Protein AF-A0A9Q0U8G0-F1 (afdb_monomer)

Solvent-accessible surface area (backbone atoms only — not comparable to full-atom values): 21311 Å² total; per-residue (Å²): 137,84,84,80,78,79,76,69,87,83,67,62,60,63,63,51,48,64,70,60,48,68,86,70,80,82,84,86,83,80,93,79,92,76,98,66,92,57,70,73,54,52,69,66,44,39,49,76,46,82,45,78,59,96,92,46,75,52,75,49,75,43,56,71,50,84,88,56,50,68,52,80,46,74,45,98,86,68,41,38,32,38,34,34,59,36,83,90,76,73,44,76,40,82,70,50,56,39,67,78,50,73,63,61,38,82,50,66,26,25,46,41,24,34,18,25,80,89,45,98,64,41,37,38,48,37,86,75,33,42,48,74,37,93,88,41,46,48,51,37,34,39,76,75,82,84,70,69,72,66,73,74,61,56,45,49,70,47,80,42,68,22,19,47,67,48,60,55,92,46,45,47,80,38,71,86,33,35,49,69,53,42,52,56,58,38,47,74,36,79,52,38,39,31,38,30,63,64,38,89,86,50,87,50,58,5,20,33,41,30,53,49,87,43,36,46,26,31,50,48,95,85,49,58,40,60,35,32,38,51,35,46,41,71,52,52,52,54,58,60,66,68,45,64,63,65,57,58,53,51,53,53,50,52,56,52,53,53,53,52,52,53,52,52,51,53,50,52,52,52,52,52,53,53,50,55,56,60,63,63,72,72,76,81,83,86,83,83,89,88,82,88,80,85,78,84,82,86,87,81,89,85,90,82,89,78,80,85,86,73,86,84,75,57,68,69,57,54,28,60,35,26,58,68,70,35,72,91,31,49,76,49,72,56,101,91,50,74,43,66,55,62,63,84,80,78,87,126

Nearest PDB structures (foldseek):
  6kyw-assembly1_A  TM=9.136E-01  e=3.209E-20  Brassica rapa
  6kyw-assembly1_B  TM=9.263E-01  e=1.026E-19  Brassica rapa
  5gyy-assembly1_A  TM=9.180E-01  e=3.666E-19  Brassica rapa
  5tcq-assembly1_A  TM=1.351E-01  e=4.659E-01  Salmonella enterica subsp. enterica serovar Typhimurium
  5tcr-assembly1_A  TM=1.351E-01  e=4.659E-01  Salmonella enterica subsp. enterica serovar Typhimurium

Sequence (348 aa):
MDTRRFLSANAIVPFMASILSLSGTPDISTRVNNNLADFSNEAGLFNYSFVSDKQGTYITFHPRNTSVFSTLVVEPTGIVKRVIWREDSQDWALFWLEPDDSCDVYANCGSYSICNFNNAIKCSCLPGFEPLSPHDWHTRCVERRKFQCGKGEGEGFLKMANVKIPDASRARAYASLSLKDCEMECLRSCNCSGYASLDINNEGQGCLAWYGMLNDMQQYTEEGQDFYLRVEAGELAKYRKSRPLAKAGIQAALIVSVGVALFLIVFLVCCFIRKKKKASDRNRSFLSSPKYLGKSPINEFDEGRTSSDLPLFDLSAIAAATDNFSDANKLGEGGFGSVYKVACLEVS

Foldseek 3Di:
DDDDDPPDPPPPVLLCVLVVLPPQDDDDDDDDDDDDLDCVVVVVFWDKDWDDDPVHTDIDIDGPDPPKDWDWDQDPVRKIWIWIQDPVVRDTDTNDIPPPDCLSPWQSAAWQWAAERPDPQGIAHHQQWAAPDPVRGRHHTDHPDDDDAQPPPFKFWDKDAQKSFFGCPQKDKDQAFFPVVVRVVLSNDPQWFWKFAPDPPPHTGIIIIGGHIGGSMYHDDPGGGIIIGMHTPVSVVVVVVPPPPVVVVVVVVVVVVVVVVVVVVVVVVVVVVVVVVVVVVPPPPDDDDDDDDDDDDDDDDDDDDDDDDDDDDDVVVVCVQQVNVDPVQWPDADPVGTDGHGDPDDDD

Radius of gyration: 40.14 Å; Cα contacts (8 Å, |Δi|>4): 458; chains: 1; bounding box: 85×130×55 Å

Mean predicted aligned error: 19.14 Å

Secondary structure (DSSP, 8-state):
--------TTSSHHHHHHHT-----PPP-------S--GGGHHHHEEEEEEESSS-EEEEEEESSTT--EEEEE-TTS-EEEEEEETTTTEEEEEEEES-STTTSTTSS-TTEEE-TTSSS-EEEPTTEEESSSSSTTT-EEE---SPPSSSSSEEEEEEEEEE---GGGEEEETTS-HHHHHHHHHT-TTEEEEEES-SSSTTS-EEEEES---SEEE-SS-SEEEEEEEEHHHHHHHHHHS-HHHHHHHHHHHHHHHHHHHHHHHHHHHHHHHHHHHHTTS---S----------------------PPPPPHHHHHHHTTTT-GGGEEEEETTEEEE--------

Structure (mmCIF, N/CA/C/O backbone):
data_AF-A0A9Q0U8G0-F1
#
_entry.id   AF-A0A9Q0U8G0-F1
#
loop_
_atom_site.group_PDB
_atom_site.id
_atom_site.type_symbol
_atom_site.label_atom_id
_atom_site.label_alt_id
_atom_site.label_comp_id
_atom_site.label_asym_id
_atom_site.label_entity_id
_atom_site.label_seq_id
_atom_site.pdbx_PDB_ins_code
_atom_site.Cartn_x
_atom_site.Cartn_y
_atom_site.Cartn_z
_atom_site.occupancy
_atom_site.B_iso_or_equiv
_atom_site.auth_seq_id
_atom_site.auth_comp_id
_atom_site.auth_asym_id
_atom_site.auth_atom_id
_atom_site.pdbx_PDB_model_num
ATOM 1 N N . MET A 1 1 ? -18.809 -36.688 19.798 1.00 29.16 1 MET A N 1
ATOM 2 C CA . MET A 1 1 ? -17.757 -36.633 18.763 1.00 29.16 1 MET A CA 1
ATOM 3 C C . MET A 1 1 ? -17.790 -35.228 18.203 1.00 29.16 1 MET A C 1
ATOM 5 O O . MET A 1 1 ? -18.676 -34.902 17.430 1.00 29.16 1 MET A O 1
ATOM 9 N N . ASP A 1 2 ? -16.937 -34.378 18.764 1.00 23.72 2 ASP A N 1
ATOM 10 C CA . ASP A 1 2 ? -16.936 -32.924 18.609 1.00 23.72 2 ASP A CA 1
ATOM 11 C C . ASP A 1 2 ? -15.890 -32.560 17.543 1.00 23.72 2 ASP A C 1
ATOM 13 O O . ASP A 1 2 ? -14.694 -32.768 17.744 1.00 23.72 2 ASP A O 1
ATOM 17 N N . THR A 1 3 ? -16.333 -32.115 16.367 1.00 22.33 3 THR A N 1
ATOM 18 C CA . THR A 1 3 ? -15.461 -31.709 15.255 1.00 22.33 3 THR A CA 1
ATOM 19 C C . THR A 1 3 ? -15.377 -30.190 15.191 1.00 22.33 3 THR A C 1
ATOM 21 O O . THR A 1 3 ? -16.006 -29.558 14.343 1.00 22.33 3 THR A O 1
ATOM 24 N N . ARG A 1 4 ? -14.561 -29.590 16.063 1.00 24.44 4 ARG A N 1
ATOM 25 C CA . ARG A 1 4 ? -14.068 -28.222 15.858 1.00 24.44 4 ARG A CA 1
ATOM 26 C C . ARG A 1 4 ? -12.956 -28.262 14.815 1.00 24.44 4 ARG A C 1
ATOM 28 O O . ARG A 1 4 ? -11.830 -28.664 15.099 1.00 24.44 4 ARG A O 1
ATOM 35 N N . ARG A 1 5 ? -13.283 -27.873 13.581 1.00 23.92 5 ARG A N 1
ATOM 36 C CA . ARG A 1 5 ? -12.283 -27.567 12.553 1.00 23.92 5 ARG A CA 1
ATOM 37 C C . ARG A 1 5 ? -11.561 -26.290 12.971 1.00 23.92 5 ARG A C 1
ATOM 39 O O . ARG A 1 5 ? -12.131 -25.206 12.928 1.00 23.92 5 ARG A O 1
ATOM 46 N N . PHE A 1 6 ? -10.314 -26.456 13.394 1.00 21.77 6 PHE A N 1
ATOM 47 C CA . PHE A 1 6 ? -9.338 -25.388 13.543 1.00 21.77 6 PHE A CA 1
ATOM 48 C C . PHE A 1 6 ? -9.207 -24.651 12.204 1.00 21.77 6 PHE A C 1
ATOM 50 O O . PHE A 1 6 ? -8.666 -25.194 11.241 1.00 21.77 6 PHE A O 1
ATOM 57 N N . LEU A 1 7 ? -9.732 -23.428 12.131 1.00 23.12 7 LEU A N 1
ATOM 58 C CA . LEU A 1 7 ? -9.361 -22.488 11.081 1.00 23.12 7 LEU A CA 1
ATOM 59 C C . LEU A 1 7 ? -7.909 -22.085 11.348 1.00 23.12 7 LEU A C 1
ATOM 61 O O . LEU A 1 7 ? -7.578 -21.556 12.407 1.00 23.12 7 LEU A O 1
ATOM 65 N N . SER A 1 8 ? -7.031 -22.443 10.415 1.00 21.73 8 SER A N 1
ATOM 66 C CA . SER A 1 8 ? -5.594 -22.214 10.498 1.00 21.73 8 SER A CA 1
ATOM 67 C C . SER A 1 8 ? -5.280 -20.731 10.694 1.00 21.73 8 SER A C 1
ATOM 69 O O . SER A 1 8 ? -5.732 -19.893 9.913 1.00 21.73 8 SER A O 1
ATOM 71 N N . ALA A 1 9 ? -4.431 -20.439 11.675 1.00 23.98 9 ALA A N 1
ATOM 72 C CA . ALA A 1 9 ? -3.948 -19.122 12.093 1.00 23.98 9 ALA A CA 1
ATOM 73 C C . ALA A 1 9 ? -3.133 -18.325 11.038 1.00 23.98 9 ALA A C 1
ATOM 75 O O . ALA A 1 9 ? -2.462 -17.361 11.383 1.00 23.98 9 ALA A O 1
ATOM 76 N N . ASN A 1 10 ? -3.208 -18.679 9.751 1.00 25.38 10 ASN A N 1
ATOM 77 C CA . ASN A 1 10 ? -2.410 -18.085 8.669 1.00 25.38 10 ASN A CA 1
ATOM 78 C C . ASN A 1 10 ? -3.184 -17.112 7.759 1.00 25.38 10 ASN A C 1
ATOM 80 O O . ASN A 1 10 ? -2.628 -16.647 6.771 1.00 25.38 10 ASN A O 1
ATOM 84 N N . ALA A 1 11 ? -4.440 -16.783 8.080 1.00 24.73 11 ALA A N 1
ATOM 85 C CA . ALA A 1 11 ? -5.257 -15.847 7.292 1.00 24.73 11 ALA A CA 1
ATOM 86 C C . ALA A 1 11 ? -5.629 -14.548 8.037 1.00 24.73 11 ALA A C 1
ATOM 88 O O . ALA A 1 11 ? -6.166 -13.631 7.428 1.00 24.73 11 ALA A O 1
ATOM 89 N N . ILE A 1 12 ? -5.333 -14.446 9.339 1.00 27.55 12 ILE A N 1
ATOM 90 C CA . ILE A 1 12 ? -5.721 -13.292 10.179 1.00 27.55 12 ILE A CA 1
ATOM 91 C C . ILE A 1 12 ? -4.633 -12.199 10.182 1.00 27.55 12 ILE A C 1
ATOM 93 O O . ILE A 1 12 ? -4.913 -11.025 10.409 1.00 27.55 12 ILE A O 1
ATOM 97 N N . VAL A 1 13 ? -3.389 -12.563 9.863 1.00 30.70 13 VAL A N 1
ATOM 98 C CA . VAL A 1 13 ? -2.230 -11.659 9.918 1.00 30.70 13 VAL A CA 1
ATOM 99 C C . VAL A 1 13 ? -2.187 -10.627 8.770 1.00 30.70 13 VAL A C 1
ATOM 101 O O . VAL A 1 13 ? -1.903 -9.470 9.067 1.00 30.70 13 VAL A O 1
ATOM 104 N N . PRO A 1 14 ? -2.520 -10.942 7.497 1.00 28.19 14 PRO A N 1
ATOM 105 C CA . PRO A 1 14 ? -2.505 -9.931 6.431 1.00 28.19 14 PRO A CA 1
ATOM 106 C C . PRO A 1 14 ? -3.708 -8.972 6.483 1.00 28.19 14 PRO A C 1
ATOM 108 O O . PRO A 1 14 ? -3.584 -7.810 6.098 1.00 28.19 14 PRO A O 1
ATOM 111 N N . PHE A 1 15 ? -4.853 -9.432 7.004 1.00 31.88 15 PHE A N 1
ATOM 112 C CA . PHE A 1 15 ? -6.080 -8.631 7.088 1.00 31.88 15 PHE A CA 1
ATOM 113 C C . PHE A 1 15 ? -5.952 -7.512 8.134 1.00 31.88 15 PHE A C 1
ATOM 115 O O . PHE A 1 15 ? -6.328 -6.375 7.881 1.00 31.88 15 PHE A O 1
ATOM 122 N N . MET A 1 16 ? -5.310 -7.793 9.275 1.00 32.81 16 MET A N 1
ATOM 123 C CA . MET A 1 16 ? -5.118 -6.801 10.342 1.00 32.81 16 MET A CA 1
ATOM 124 C C . MET A 1 16 ? -3.806 -6.006 10.223 1.00 32.81 16 MET A C 1
ATOM 126 O O . MET A 1 16 ? -3.704 -4.927 10.797 1.00 32.81 16 MET A O 1
ATOM 130 N N . ALA A 1 17 ? -2.807 -6.490 9.472 1.00 30.47 17 ALA A N 1
ATOM 131 C CA . ALA A 1 17 ? -1.625 -5.689 9.122 1.00 30.47 17 ALA A CA 1
ATOM 132 C C . ALA A 1 17 ? -1.964 -4.552 8.139 1.00 30.47 17 ALA A C 1
ATOM 134 O O . ALA A 1 17 ? -1.285 -3.528 8.137 1.00 30.47 17 ALA A O 1
ATOM 135 N N . SER A 1 18 ? -3.047 -4.699 7.366 1.00 33.31 18 SER A N 1
ATOM 136 C CA . SER A 1 18 ? -3.626 -3.605 6.572 1.00 33.31 18 SER A CA 1
ATOM 137 C C . SER A 1 18 ? -4.316 -2.560 7.463 1.00 33.31 18 SER A C 1
ATOM 139 O O . SER A 1 18 ? -4.183 -1.370 7.214 1.00 33.31 18 SER A O 1
ATOM 141 N N . ILE A 1 19 ? -4.938 -2.983 8.573 1.00 34.62 19 ILE A N 1
ATOM 142 C CA . ILE A 1 19 ? -5.481 -2.072 9.604 1.00 34.62 19 ILE A CA 1
ATOM 143 C C . ILE A 1 19 ? -4.353 -1.397 10.413 1.00 34.62 19 ILE A C 1
ATOM 145 O O . ILE A 1 19 ? -4.502 -0.283 10.898 1.00 34.62 19 ILE A O 1
ATOM 149 N N . LEU A 1 20 ? -3.190 -2.044 10.548 1.00 33.75 20 LEU A N 1
ATOM 150 C CA . LEU A 1 20 ? -2.038 -1.533 11.305 1.00 33.75 20 LEU A CA 1
ATOM 151 C C . LEU A 1 20 ? -0.909 -0.945 10.441 1.00 33.75 20 LEU A C 1
ATOM 153 O O . LEU A 1 20 ? 0.143 -0.610 10.982 1.00 33.75 20 LEU A O 1
ATOM 157 N N . SER A 1 21 ? -1.123 -0.735 9.136 1.00 30.83 21 SER A N 1
ATOM 158 C CA . SER A 1 21 ? -0.240 0.133 8.329 1.00 30.83 21 SER A CA 1
ATOM 159 C C . SER A 1 21 ? -0.476 1.627 8.603 1.00 30.83 21 SER A C 1
ATOM 161 O O . SER A 1 21 ? 0.154 2.478 7.979 1.00 30.83 21 SER A O 1
ATOM 163 N N . LEU A 1 22 ? -1.328 1.953 9.582 1.00 34.19 22 LEU A N 1
ATOM 164 C CA . LEU A 1 22 ? -1.493 3.277 10.176 1.00 34.19 22 LEU A CA 1
ATOM 165 C C . LEU A 1 22 ? -0.256 3.661 11.009 1.00 34.19 22 LEU A C 1
ATOM 167 O O . LEU A 1 22 ? -0.306 3.784 12.234 1.00 34.19 22 LEU A O 1
ATOM 171 N N . SER A 1 23 ? 0.881 3.892 10.352 1.00 29.52 23 SER A N 1
ATOM 172 C CA . SER A 1 23 ? 1.927 4.752 10.909 1.00 29.52 23 SER A CA 1
ATOM 173 C C . SER A 1 23 ? 1.481 6.209 10.764 1.00 29.52 23 SER A C 1
ATOM 175 O O . SER A 1 23 ? 1.949 6.947 9.902 1.00 29.52 23 SER A O 1
ATOM 177 N N . GLY A 1 24 ? 0.531 6.598 11.606 1.00 28.28 24 GLY A N 1
ATOM 178 C CA . GLY A 1 24 ? 0.151 7.978 11.858 1.00 28.28 24 GLY A CA 1
ATOM 179 C C . GLY A 1 24 ? 0.231 8.218 13.359 1.00 28.28 24 GLY A C 1
ATOM 180 O O . GLY A 1 24 ? -0.718 7.962 14.092 1.00 28.28 24 GLY A O 1
ATOM 181 N N . THR A 1 25 ? 1.382 8.674 13.843 1.00 26.50 25 THR A N 1
ATOM 182 C CA . THR A 1 25 ? 1.491 9.311 15.163 1.00 26.50 25 THR A CA 1
ATOM 183 C C . THR A 1 25 ? 2.234 10.634 14.976 1.00 26.50 25 THR A C 1
ATOM 185 O O . THR A 1 25 ? 3.017 10.770 14.039 1.00 26.50 25 THR A O 1
ATOM 188 N N . PRO A 1 26 ? 1.930 11.643 15.795 1.00 27.59 26 PRO A N 1
ATOM 189 C CA . PRO A 1 26 ? 1.036 12.745 15.473 1.00 27.59 26 PRO A CA 1
ATOM 190 C C . PRO A 1 26 ? 1.822 14.009 15.103 1.00 27.59 26 PRO A C 1
ATOM 192 O O . PRO A 1 26 ? 2.809 14.321 15.770 1.00 27.59 26 PRO A O 1
ATOM 195 N N . ASP A 1 27 ? 1.339 14.792 14.135 1.00 21.72 27 ASP A N 1
ATOM 196 C CA . ASP A 1 27 ? 1.707 16.208 14.094 1.00 21.72 27 ASP A CA 1
ATOM 197 C C . ASP A 1 27 ? 0.679 17.032 14.875 1.00 21.72 27 ASP A C 1
ATOM 199 O O . ASP A 1 27 ? -0.539 16.857 14.779 1.00 21.72 27 ASP A O 1
ATOM 203 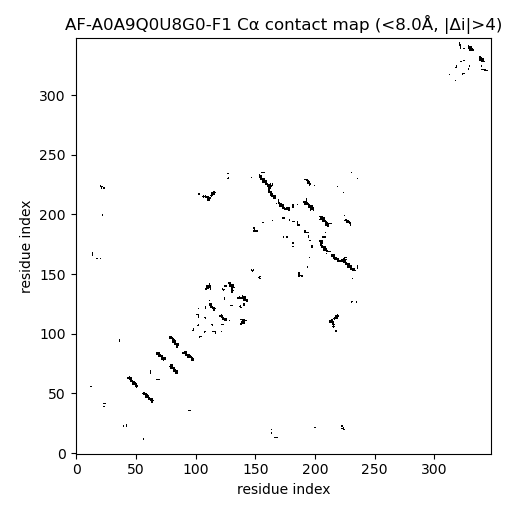N N . ILE A 1 28 ? 1.213 17.892 15.730 1.00 29.73 28 ILE A N 1
ATOM 204 C CA . ILE A 1 28 ? 0.473 18.753 16.634 1.00 29.73 28 ILE A CA 1
ATOM 205 C C . ILE A 1 28 ? 0.006 19.965 15.833 1.00 29.73 28 ILE A C 1
ATOM 207 O O . ILE A 1 28 ? 0.789 20.674 15.210 1.00 29.73 28 ILE A O 1
ATOM 211 N N . SER A 1 29 ? -1.280 20.269 15.990 1.00 24.09 29 SER A N 1
ATOM 212 C CA . SER A 1 29 ? -1.988 21.452 15.496 1.00 24.09 29 SER A CA 1
ATOM 213 C C . SER A 1 29 ? -2.590 21.318 14.096 1.00 24.09 29 SER A C 1
ATOM 215 O O . SER A 1 29 ? -1.937 21.432 13.070 1.00 24.09 29 SER A O 1
ATOM 217 N N . THR A 1 30 ? -3.915 21.213 14.054 1.00 23.52 30 THR A N 1
ATOM 218 C CA . THR A 1 30 ? -4.765 22.292 13.534 1.00 23.52 30 THR A CA 1
ATOM 219 C C . THR A 1 30 ? -6.231 21.986 13.854 1.00 23.52 30 THR A C 1
ATOM 221 O O . THR A 1 30 ? -6.722 20.880 13.675 1.00 23.52 30 THR A O 1
ATOM 224 N N . ARG A 1 31 ? -6.938 22.982 14.405 1.00 26.84 31 ARG A N 1
ATOM 225 C CA . ARG A 1 31 ? -8.405 22.985 14.508 1.00 26.84 31 ARG A CA 1
ATOM 226 C C . ARG A 1 31 ? -8.978 23.073 13.100 1.00 26.84 31 ARG A C 1
ATOM 228 O O . ARG A 1 31 ? -8.680 24.084 12.479 1.00 26.84 31 ARG A O 1
ATOM 235 N N . VAL A 1 32 ? -9.895 22.189 12.705 1.00 25.50 32 VAL A N 1
ATOM 236 C CA . VAL A 1 32 ? -11.108 22.544 11.938 1.00 25.50 32 VAL A CA 1
ATOM 237 C C . VAL A 1 32 ? -12.193 21.480 12.174 1.00 25.50 32 VAL A C 1
ATOM 239 O O . VAL A 1 32 ? -11.943 20.286 12.083 1.00 25.50 32 VAL A O 1
ATOM 242 N N . ASN A 1 33 ? -13.408 21.947 12.477 1.00 26.31 33 ASN A N 1
ATOM 243 C CA . ASN A 1 33 ? -14.648 21.171 12.532 1.00 26.31 33 ASN A CA 1
ATOM 244 C C . ASN A 1 33 ? -15.110 20.748 11.127 1.00 26.31 33 ASN A C 1
ATOM 246 O O . ASN A 1 33 ? -15.178 21.607 10.249 1.00 26.31 33 ASN A O 1
ATOM 250 N N . ASN A 1 34 ? -15.549 19.495 10.959 1.00 25.00 34 ASN A N 1
ATOM 251 C CA . ASN A 1 34 ? -16.893 19.102 10.488 1.00 25.00 34 ASN A CA 1
ATOM 252 C C . ASN A 1 34 ? -16.896 17.646 9.983 1.00 25.00 34 ASN A C 1
ATOM 254 O O . ASN A 1 34 ? -16.248 17.336 8.993 1.00 25.00 34 ASN A O 1
ATOM 258 N N . ASN A 1 35 ? -17.692 16.804 10.651 1.00 28.52 35 ASN A N 1
ATOM 259 C CA . ASN A 1 35 ? -18.357 15.582 10.177 1.00 28.52 35 ASN A CA 1
ATOM 260 C C . ASN A 1 35 ? -17.801 14.899 8.914 1.00 28.52 35 ASN A C 1
ATOM 262 O O . ASN A 1 35 ? -18.434 14.944 7.865 1.00 28.52 35 ASN A O 1
ATOM 266 N N . LEU A 1 36 ? -16.692 14.187 9.081 1.00 26.77 36 LEU A N 1
ATOM 267 C CA . LEU A 1 36 ? -16.310 12.948 8.400 1.00 26.77 36 LEU A CA 1
ATOM 268 C C . LEU A 1 36 ? -15.530 12.159 9.465 1.00 26.77 36 LEU A C 1
ATOM 270 O O . LEU A 1 36 ? -14.808 12.773 10.252 1.00 26.77 36 LEU A O 1
ATOM 274 N N . ALA A 1 37 ? -15.760 10.852 9.592 1.00 27.66 37 ALA A N 1
ATOM 275 C CA . ALA A 1 37 ? -15.070 10.023 10.578 1.00 27.66 37 ALA A CA 1
ATOM 276 C C . ALA A 1 37 ? -13.577 9.990 10.227 1.00 27.66 37 ALA A C 1
ATOM 278 O O . ALA A 1 37 ? -13.139 9.262 9.348 1.00 27.66 37 ALA A O 1
ATOM 279 N N . ASP A 1 38 ? -12.831 10.881 10.866 1.00 27.69 38 ASP A N 1
ATOM 280 C CA . ASP A 1 38 ? -11.396 11.030 10.715 1.00 27.69 38 ASP A CA 1
ATOM 281 C C . ASP A 1 38 ? -10.716 9.984 11.613 1.00 27.69 38 ASP A C 1
ATOM 283 O O . ASP A 1 38 ? -10.883 10.007 12.844 1.00 27.69 38 ASP A O 1
ATOM 287 N N . PHE A 1 39 ? -9.987 9.044 10.999 1.00 36.94 39 PHE A N 1
ATOM 288 C CA . PHE A 1 39 ? -9.192 8.010 11.676 1.00 36.94 39 PHE A CA 1
ATOM 289 C C . PHE A 1 39 ? -8.121 8.612 12.610 1.00 36.94 39 PHE A C 1
ATOM 291 O O . PHE A 1 39 ? -7.615 7.923 13.502 1.00 36.94 39 PHE A O 1
ATOM 298 N N . SER A 1 40 ? -7.867 9.926 12.528 1.00 39.09 40 SER A N 1
ATOM 299 C CA . SER A 1 40 ? -7.115 10.697 13.527 1.00 39.09 40 SER A CA 1
ATOM 300 C C . SER A 1 40 ? -7.655 10.552 14.965 1.00 39.09 40 SER A C 1
ATOM 302 O O . SER A 1 40 ? -6.897 10.659 15.934 1.00 39.09 40 SER A O 1
ATOM 304 N N . ASN A 1 41 ? -8.942 10.225 15.139 1.00 47.44 41 ASN A N 1
ATOM 305 C CA . ASN A 1 41 ? -9.557 10.028 16.457 1.00 47.44 41 ASN A CA 1
ATOM 306 C C . ASN A 1 41 ? -9.286 8.642 17.063 1.00 47.44 41 ASN A C 1
ATOM 308 O O . ASN A 1 41 ? -9.355 8.474 18.284 1.00 47.44 41 ASN A O 1
ATOM 312 N N . GLU A 1 42 ? -8.944 7.644 16.247 1.00 52.78 42 GLU A N 1
ATOM 313 C CA . GLU A 1 42 ? -8.697 6.275 16.704 1.00 52.78 42 GLU A CA 1
ATOM 314 C C . GLU A 1 42 ? -7.395 6.151 17.474 1.00 52.78 42 GLU A C 1
ATOM 316 O O . GLU A 1 42 ? -7.360 5.718 18.633 1.00 52.78 42 GLU A O 1
ATOM 321 N N . ALA A 1 43 ? -6.340 6.647 16.832 1.00 52.47 43 ALA A N 1
ATOM 322 C CA . ALA A 1 43 ? -5.038 6.824 17.433 1.00 52.47 43 ALA A CA 1
ATOM 323 C C . ALA A 1 43 ? -5.073 7.856 18.562 1.00 52.47 43 ALA A C 1
ATOM 325 O O . ALA A 1 43 ? -4.091 7.949 19.284 1.00 52.47 43 ALA A O 1
ATOM 326 N N . GLY A 1 44 ? -6.157 8.624 18.731 1.00 65.56 44 GLY A N 1
ATOM 327 C CA . GLY A 1 44 ? -6.413 9.528 19.854 1.00 65.56 44 GLY A CA 1
ATOM 328 C C . GLY A 1 44 ? -6.978 8.824 21.096 1.00 65.56 44 GLY A C 1
ATOM 329 O O . GLY A 1 44 ? -6.590 9.156 22.220 1.00 65.56 44 GLY A O 1
ATOM 330 N N . LEU A 1 45 ? -7.845 7.825 20.904 1.00 73.88 45 LEU A N 1
ATOM 331 C CA . LEU A 1 45 ? -8.620 7.186 21.974 1.00 73.88 45 LEU A CA 1
ATOM 332 C C . LEU A 1 45 ? -8.020 5.879 22.497 1.00 73.88 45 LEU A C 1
ATOM 334 O O . LEU A 1 45 ? -8.231 5.556 23.669 1.00 73.88 45 LEU A O 1
ATOM 338 N N . PHE A 1 46 ? -7.264 5.142 21.680 1.00 78.94 46 PHE A N 1
ATOM 339 C CA . PHE A 1 46 ? -6.735 3.826 22.047 1.00 78.94 46 PHE A CA 1
ATOM 340 C C . PHE A 1 46 ? -5.214 3.738 21.873 1.00 78.94 46 PHE A C 1
ATOM 342 O O . PHE A 1 46 ? -4.626 4.310 20.958 1.00 78.94 46 PHE A O 1
ATOM 349 N N . ASN A 1 47 ? -4.572 2.986 22.764 1.00 79.38 47 ASN A N 1
ATOM 350 C CA . ASN A 1 47 ? -3.209 2.499 22.602 1.00 79.38 47 ASN A CA 1
ATOM 351 C C . ASN A 1 47 ? -3.259 1.102 21.997 1.00 79.38 47 ASN A C 1
ATOM 353 O O . ASN A 1 47 ? -3.828 0.193 22.604 1.00 79.38 47 ASN A O 1
ATOM 357 N N . TYR A 1 48 ? -2.638 0.936 20.836 1.00 77.56 48 TYR A N 1
ATOM 358 C CA . TYR A 1 48 ? -2.533 -0.344 20.150 1.00 77.56 48 TYR A CA 1
ATOM 359 C C . TYR A 1 48 ? -1.162 -0.976 20.371 1.00 77.56 48 TYR A C 1
ATOM 361 O O . TYR A 1 48 ? -0.149 -0.292 20.522 1.00 77.56 48 TYR A O 1
ATOM 369 N N . SER A 1 49 ? -1.124 -2.302 20.404 1.00 73.88 49 SER A N 1
ATOM 370 C CA . SER A 1 49 ? 0.123 -3.061 20.463 1.00 73.88 49 SER A CA 1
ATOM 371 C C . SER A 1 49 ? -0.010 -4.320 19.625 1.00 73.88 49 SER A C 1
ATOM 373 O O . SER A 1 49 ? -0.936 -5.108 19.825 1.00 73.88 49 SER A O 1
ATOM 375 N N . PHE A 1 50 ? 0.924 -4.507 18.699 1.00 77.12 50 PHE A N 1
ATOM 376 C CA . PHE A 1 50 ? 1.068 -5.729 17.922 1.00 77.12 50 PHE A CA 1
ATOM 377 C C . PHE A 1 50 ? 2.171 -6.584 18.541 1.00 77.12 50 PHE A C 1
ATOM 379 O O . PHE A 1 50 ? 3.295 -6.115 18.724 1.00 77.12 50 PHE A O 1
ATOM 386 N N . VAL A 1 51 ? 1.849 -7.833 18.86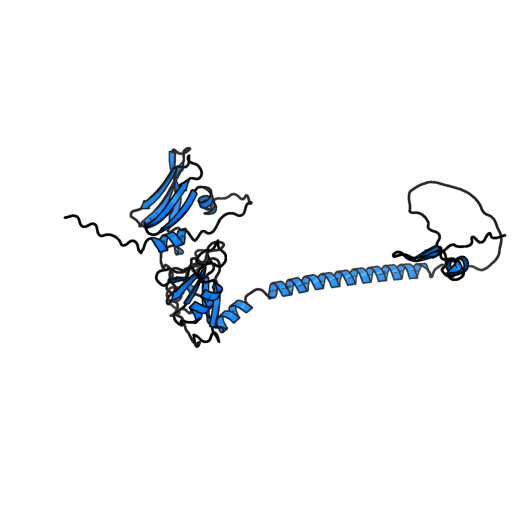5 1.00 76.75 51 VAL A N 1
ATOM 387 C CA . VAL A 1 51 ? 2.801 -8.800 19.412 1.00 76.75 51 VAL A CA 1
ATOM 388 C C . VAL A 1 51 ? 2.857 -9.988 18.472 1.00 76.75 51 VAL A C 1
ATOM 390 O O . VAL A 1 51 ? 1.828 -10.561 18.122 1.00 76.75 51 VAL A O 1
ATOM 393 N N . SER A 1 52 ? 4.067 -10.361 18.063 1.00 76.00 52 SER A N 1
ATOM 394 C CA . SER A 1 52 ? 4.310 -11.559 17.269 1.00 76.00 52 SER A CA 1
ATOM 395 C C . SER A 1 52 ? 5.559 -12.256 17.784 1.00 76.00 52 SER A C 1
ATOM 397 O O . SER A 1 52 ? 6.681 -11.849 17.484 1.00 76.00 52 SER A O 1
ATOM 399 N N . ASP A 1 53 ? 5.360 -13.301 18.578 1.00 82.25 53 ASP A N 1
ATOM 400 C CA . ASP A 1 53 ? 6.429 -14.071 19.204 1.00 82.25 53 ASP A CA 1
ATOM 401 C C . ASP A 1 53 ? 6.140 -15.584 19.159 1.00 82.25 53 ASP A C 1
ATOM 403 O O . ASP A 1 53 ? 5.305 -16.066 18.394 1.00 82.25 53 ASP A O 1
ATOM 407 N N . LYS A 1 54 ? 6.871 -16.368 19.961 1.00 88.62 54 LYS A N 1
ATOM 408 C CA . LYS A 1 54 ? 6.694 -17.828 20.031 1.00 88.62 54 LYS A CA 1
ATOM 409 C C . LYS A 1 54 ? 5.364 -18.259 20.664 1.00 88.62 54 LYS A C 1
ATOM 411 O O . LYS A 1 54 ? 4.989 -19.416 20.503 1.00 88.62 54 LYS A O 1
ATOM 416 N N . GLN A 1 55 ? 4.700 -17.386 21.419 1.00 88.06 55 GLN A N 1
ATOM 417 C CA . GLN A 1 55 ? 3.421 -17.654 22.084 1.00 88.06 55 GLN A CA 1
ATOM 418 C C . GLN A 1 55 ? 2.247 -17.394 21.138 1.00 88.06 55 GLN A C 1
ATOM 420 O O . GLN A 1 55 ? 1.221 -18.066 21.231 1.00 88.06 55 GLN A O 1
ATOM 425 N N . GLY A 1 56 ? 2.413 -16.464 20.198 1.00 81.19 56 GLY A N 1
ATOM 426 C CA . GLY A 1 56 ? 1.476 -16.252 19.107 1.00 81.19 56 GLY A CA 1
ATOM 427 C C . GLY A 1 56 ? 1.599 -14.873 18.476 1.00 81.19 56 GLY A C 1
ATOM 428 O O . GLY A 1 56 ? 2.457 -14.066 18.834 1.00 81.19 56 GLY A O 1
ATOM 429 N N . THR A 1 57 ? 0.689 -14.611 17.541 1.00 77.75 57 THR A N 1
ATOM 430 C CA . THR A 1 57 ? 0.537 -13.313 16.884 1.00 77.75 57 THR A CA 1
ATOM 431 C C . THR A 1 57 ? -0.832 -12.749 17.226 1.00 77.75 57 THR A C 1
ATOM 433 O O . THR A 1 57 ? -1.851 -13.364 16.910 1.00 77.75 57 THR A O 1
ATOM 436 N N . TYR A 1 58 ? -0.866 -11.604 17.899 1.00 78.19 58 TYR A N 1
ATOM 437 C CA . TYR A 1 58 ? -2.101 -10.976 18.352 1.00 78.19 58 TYR A CA 1
ATOM 438 C C . TYR A 1 58 ? -1.958 -9.458 18.458 1.00 78.19 58 TYR A C 1
ATOM 440 O O . TYR A 1 58 ? -0.862 -8.903 18.544 1.00 78.19 58 TYR A O 1
ATOM 448 N N . ILE A 1 59 ? -3.106 -8.786 18.449 1.00 75.88 59 ILE A N 1
ATOM 449 C CA . ILE A 1 59 ? -3.220 -7.340 18.619 1.00 75.88 59 ILE A CA 1
ATOM 450 C C . ILE A 1 59 ? -3.971 -7.095 19.915 1.00 75.88 59 ILE A C 1
ATOM 452 O O . ILE A 1 59 ? -4.996 -7.725 20.176 1.00 75.88 59 ILE A O 1
ATOM 456 N N . THR A 1 60 ? -3.471 -6.165 20.716 1.00 78.88 60 THR A N 1
ATOM 457 C CA . THR A 1 60 ? -4.186 -5.657 21.885 1.00 78.88 60 THR A CA 1
ATOM 458 C C . THR A 1 60 ? -4.471 -4.177 21.707 1.00 78.88 60 THR A C 1
ATOM 460 O O . THR A 1 60 ? -3.729 -3.463 21.028 1.00 78.88 60 THR A O 1
ATOM 463 N N . PHE A 1 61 ? -5.566 -3.721 22.305 1.00 80.19 61 PHE A N 1
ATOM 464 C CA . PHE A 1 61 ? -5.926 -2.314 22.340 1.00 80.19 61 PHE A CA 1
ATOM 465 C C . PHE A 1 61 ? -6.415 -1.952 23.736 1.00 80.19 61 PHE A C 1
ATOM 467 O O . PHE A 1 61 ? -7.151 -2.713 24.361 1.00 80.19 61 PHE A O 1
ATOM 474 N N . HIS A 1 62 ? -6.001 -0.786 24.216 1.00 81.19 62 HIS A N 1
ATOM 475 C CA . HIS A 1 62 ? -6.365 -0.282 25.534 1.00 81.19 62 HIS A CA 1
ATOM 476 C C . HIS A 1 62 ? -6.870 1.155 25.400 1.00 81.19 62 HIS A C 1
ATOM 478 O O . HIS A 1 62 ? -6.167 1.974 24.805 1.00 81.19 62 HIS A O 1
ATOM 484 N N . PRO A 1 63 ? -8.057 1.496 25.931 1.00 83.75 63 PRO A N 1
ATOM 485 C CA . PRO A 1 63 ? -8.511 2.881 25.965 1.00 83.75 63 PRO A CA 1
ATOM 486 C C . PRO A 1 63 ? -7.502 3.750 26.723 1.00 83.75 63 PRO A C 1
ATOM 488 O O . PRO A 1 63 ? -7.044 3.375 27.801 1.00 83.75 63 PRO A O 1
ATOM 491 N N . ARG A 1 64 ? -7.158 4.925 26.189 1.00 83.94 64 ARG A N 1
ATOM 492 C CA . ARG A 1 64 ? -6.308 5.897 26.899 1.00 83.94 64 ARG A CA 1
ATOM 493 C C . ARG A 1 64 ? -7.013 6.512 28.096 1.00 83.94 64 ARG A C 1
ATOM 495 O O . ARG A 1 64 ? -6.377 6.833 29.094 1.00 83.94 64 ARG A O 1
ATOM 502 N N . ASN A 1 65 ? -8.324 6.678 27.977 1.00 84.00 65 ASN A N 1
ATOM 503 C CA . ASN A 1 65 ? -9.192 7.088 29.063 1.00 84.00 65 ASN A CA 1
ATOM 504 C C . ASN A 1 65 ? -9.980 5.864 29.536 1.00 84.00 65 ASN A C 1
ATOM 506 O O . ASN A 1 65 ? -10.763 5.302 28.774 1.00 84.00 65 ASN A O 1
ATOM 510 N N . THR A 1 66 ? -9.787 5.466 30.792 1.00 81.44 66 THR A N 1
ATOM 511 C CA . THR A 1 66 ? -10.419 4.272 31.374 1.00 81.44 66 THR A CA 1
ATOM 512 C C . THR A 1 66 ? -11.938 4.377 31.486 1.00 81.44 66 THR A C 1
ATOM 514 O O . THR A 1 66 ? -12.592 3.356 31.662 1.00 81.44 66 THR A O 1
ATOM 517 N N . SER A 1 67 ? -12.506 5.581 31.371 1.00 83.00 67 SER A N 1
ATOM 518 C CA . SER A 1 67 ? -13.957 5.788 31.318 1.00 83.00 67 SER A CA 1
ATOM 519 C C . SER A 1 67 ? -14.567 5.462 29.950 1.00 83.00 67 SER A C 1
ATOM 521 O O . SER A 1 67 ? -15.786 5.438 29.819 1.00 83.00 67 SER A O 1
ATOM 523 N N . VAL A 1 68 ? -13.750 5.241 28.914 1.00 83.75 68 VAL A N 1
ATOM 524 C CA . VAL A 1 68 ? -14.231 4.895 27.571 1.00 83.75 68 VAL A CA 1
ATOM 525 C C . VAL A 1 68 ? -14.405 3.384 27.472 1.00 83.75 68 VAL A C 1
ATOM 527 O O . VAL A 1 68 ? -13.428 2.635 27.437 1.00 83.75 68 VAL A O 1
ATOM 530 N N . PHE A 1 69 ? -15.654 2.935 27.360 1.00 89.62 69 PHE A N 1
ATOM 531 C CA . PHE A 1 69 ? -15.961 1.545 27.034 1.00 89.62 69 PHE A CA 1
ATOM 532 C C . PHE A 1 69 ? -16.043 1.369 25.519 1.00 89.62 69 PHE A C 1
ATOM 534 O O . PHE A 1 69 ? -16.762 2.093 24.832 1.00 89.62 69 PHE A O 1
ATOM 541 N N . SER A 1 70 ? -15.317 0.389 24.989 1.00 88.44 70 SER A N 1
ATOM 542 C CA . SER A 1 70 ? -15.329 0.054 23.566 1.00 88.44 70 SER A CA 1
ATOM 543 C C . SER A 1 70 ? -15.165 -1.440 23.361 1.00 88.44 70 SER A C 1
ATOM 545 O O . SER A 1 70 ? -14.495 -2.112 24.145 1.00 88.44 70 SER A O 1
ATOM 547 N N . THR A 1 71 ? -15.754 -1.954 22.287 1.00 88.88 71 THR A N 1
ATOM 548 C CA . THR A 1 71 ? -15.576 -3.341 21.870 1.00 88.88 71 THR A CA 1
ATOM 549 C C . THR A 1 71 ? -15.516 -3.456 20.349 1.00 88.88 71 THR A C 1
ATOM 551 O O . THR A 1 71 ? -16.028 -2.594 19.629 1.00 88.88 71 THR A O 1
ATOM 554 N N . LEU A 1 72 ? -14.875 -4.527 19.879 1.00 88.31 72 LEU A N 1
ATOM 555 C CA . LEU A 1 72 ? -14.912 -4.960 18.487 1.00 88.31 72 LEU A CA 1
ATOM 556 C C . LEU A 1 72 ? -15.949 -6.071 18.344 1.00 88.31 72 LEU A C 1
ATOM 558 O O . LEU A 1 72 ? -15.915 -7.058 19.079 1.00 88.31 72 LEU A O 1
ATOM 562 N N . VAL A 1 73 ? -16.855 -5.916 17.387 1.00 90.50 73 VAL A N 1
ATOM 563 C CA . VAL A 1 73 ? -17.912 -6.880 17.083 1.00 90.50 73 VAL A CA 1
ATOM 564 C C . VAL A 1 73 ? -17.746 -7.336 15.645 1.00 90.50 73 VAL A C 1
ATOM 566 O O . VAL A 1 73 ? -17.600 -6.511 14.750 1.00 90.50 73 VAL A O 1
ATOM 569 N N . VAL A 1 74 ? -17.789 -8.647 15.425 1.00 92.12 74 VAL A N 1
ATOM 570 C CA . VAL A 1 74 ? -17.877 -9.223 14.082 1.00 92.12 74 VAL A CA 1
ATOM 571 C C . VAL A 1 74 ? -19.318 -9.643 13.853 1.00 92.12 74 VAL A C 1
ATOM 573 O O . VAL A 1 74 ? -19.847 -10.494 14.572 1.00 92.12 74 VAL A O 1
ATOM 576 N N . GLU A 1 75 ? -19.970 -9.028 12.877 1.00 90.62 75 GLU A N 1
ATOM 577 C CA . GLU A 1 75 ? -21.338 -9.373 12.508 1.00 90.62 75 GLU A CA 1
ATOM 578 C C . GLU A 1 75 ? -21.381 -10.669 11.681 1.00 90.62 75 GLU A C 1
ATOM 580 O O . GLU A 1 75 ? -20.404 -11.011 11.012 1.00 90.62 75 GLU A O 1
ATOM 585 N N . PRO A 1 76 ? -22.519 -11.392 11.645 1.00 94.44 76 PRO A N 1
ATOM 586 C CA . PRO A 1 76 ? -22.667 -12.595 10.815 1.00 94.44 76 PRO A CA 1
ATOM 587 C C . PRO A 1 76 ? -22.432 -12.364 9.315 1.00 94.44 76 PRO A C 1
ATOM 589 O O . PRO A 1 76 ? -22.154 -13.308 8.581 1.00 94.44 76 PRO A O 1
ATOM 592 N N . THR A 1 77 ? -22.550 -11.116 8.858 1.00 91.19 77 THR A N 1
ATOM 593 C CA . THR A 1 77 ? -22.246 -10.677 7.490 1.00 91.19 77 THR A CA 1
ATOM 594 C C . THR A 1 77 ? -20.744 -10.584 7.203 1.00 91.19 77 THR A C 1
ATOM 596 O O . THR A 1 77 ? -20.369 -10.402 6.050 1.00 91.19 77 THR A O 1
ATOM 599 N N . GLY A 1 78 ? -19.888 -10.712 8.223 1.00 86.19 78 GLY A N 1
ATOM 600 C CA . GLY A 1 78 ? -18.434 -10.578 8.116 1.00 86.19 78 GLY A CA 1
ATOM 601 C C . GLY A 1 78 ? -17.913 -9.152 8.310 1.00 86.19 78 GLY A C 1
ATOM 602 O O . GLY A 1 78 ? -16.707 -8.950 8.233 1.00 86.19 78 GLY A O 1
ATOM 603 N N . ILE A 1 79 ? -18.794 -8.185 8.586 1.00 87.31 79 ILE A N 1
ATOM 604 C CA . ILE A 1 79 ? -18.411 -6.795 8.864 1.00 87.31 79 ILE A CA 1
ATOM 605 C C . ILE A 1 79 ? -17.860 -6.705 10.286 1.00 87.31 79 ILE A C 1
ATOM 607 O O . ILE A 1 79 ? -18.504 -7.149 11.243 1.00 87.31 79 ILE A O 1
ATOM 611 N N . VAL A 1 80 ? -16.681 -6.108 10.426 1.00 88.12 80 VAL A N 1
ATOM 612 C CA . VAL A 1 80 ? -16.092 -5.781 11.726 1.00 88.12 80 VAL A CA 1
ATOM 613 C C . VAL A 1 80 ? -16.523 -4.371 12.097 1.00 88.12 80 VAL A C 1
ATOM 615 O O . VAL A 1 80 ? -16.464 -3.470 11.273 1.00 88.12 80 VAL A O 1
ATOM 618 N N . LYS A 1 81 ? -16.965 -4.165 13.336 1.00 88.12 81 LYS A N 1
ATOM 619 C CA . LYS A 1 81 ? -17.344 -2.852 13.863 1.00 88.12 81 LYS A CA 1
ATOM 620 C C . LYS A 1 81 ? -16.604 -2.582 15.155 1.00 88.12 81 LYS A C 1
ATOM 622 O O . LYS A 1 81 ? -16.633 -3.420 16.059 1.00 88.12 81 LYS A O 1
ATOM 627 N N . ARG A 1 82 ? -16.038 -1.387 15.297 1.00 88.06 82 ARG A N 1
ATOM 628 C CA . ARG A 1 82 ? -15.731 -0.828 16.613 1.00 88.06 82 ARG A CA 1
ATOM 629 C C . ARG A 1 82 ? -16.903 0.012 17.068 1.00 88.06 82 ARG A C 1
ATOM 631 O O . ARG A 1 82 ? -17.320 0.947 16.387 1.00 88.06 82 ARG A O 1
ATOM 638 N N . VAL A 1 83 ? -17.408 -0.310 18.249 1.00 88.94 83 VAL A N 1
ATOM 639 C CA . VAL A 1 83 ? -18.445 0.474 18.914 1.00 88.94 83 VAL A CA 1
ATOM 640 C C . VAL A 1 83 ? -17.907 1.058 20.212 1.00 88.94 83 VAL A C 1
ATOM 642 O O . VAL A 1 83 ? -17.019 0.480 20.851 1.00 88.94 83 VAL A O 1
ATOM 645 N N . ILE A 1 84 ? -18.421 2.226 20.585 1.00 89.69 84 ILE A N 1
ATOM 646 C CA . ILE A 1 84 ? -18.065 2.951 21.807 1.00 89.69 84 ILE A CA 1
ATOM 647 C C . ILE A 1 84 ? -19.347 3.261 22.575 1.00 89.69 84 ILE A C 1
ATOM 649 O O . ILE A 1 84 ? -20.355 3.638 21.980 1.00 89.69 84 ILE A O 1
ATOM 653 N N . TRP A 1 85 ? -19.317 3.075 23.891 1.00 90.94 85 TRP A N 1
ATOM 654 C CA . TRP A 1 85 ? -20.433 3.415 24.766 1.00 90.94 85 TRP A CA 1
ATOM 655 C C . TRP A 1 85 ? -20.511 4.927 24.965 1.00 90.94 85 TRP A C 1
ATOM 657 O O . TRP A 1 85 ? -19.513 5.566 25.309 1.00 90.94 85 TRP A O 1
ATOM 667 N N . ARG A 1 86 ? -21.701 5.491 24.777 1.00 86.31 86 ARG A N 1
ATOM 668 C CA . ARG A 1 86 ? -21.992 6.900 25.025 1.00 86.31 86 ARG A CA 1
ATOM 669 C C . ARG A 1 86 ? -22.817 7.048 26.290 1.00 86.31 86 ARG A C 1
ATOM 671 O O . ARG A 1 86 ? -23.945 6.568 26.366 1.00 86.31 86 ARG A O 1
ATOM 678 N N . GLU A 1 87 ? -22.259 7.737 27.279 1.00 87.12 87 GLU A N 1
ATOM 679 C CA . GLU A 1 87 ? -22.935 7.935 28.564 1.00 87.12 87 GLU A CA 1
ATOM 680 C C . GLU A 1 87 ? -24.117 8.908 28.478 1.00 87.12 87 GLU A C 1
ATOM 682 O O . GLU A 1 87 ? -25.088 8.762 29.215 1.00 87.12 87 GLU A O 1
ATOM 687 N N . ASP A 1 88 ? -24.071 9.887 27.576 1.00 87.19 88 ASP A N 1
ATOM 688 C CA . ASP A 1 88 ? -25.132 10.880 27.394 1.00 87.19 88 ASP A CA 1
ATOM 689 C C . ASP A 1 88 ? -26.415 10.267 26.819 1.00 87.19 88 ASP A C 1
ATOM 691 O O . ASP A 1 88 ? -27.513 10.586 27.278 1.00 87.19 88 ASP A O 1
ATOM 695 N N . SER A 1 89 ? -26.281 9.364 25.849 1.00 90.75 89 SER A N 1
ATOM 696 C CA . SER A 1 89 ? -27.403 8.686 25.190 1.00 90.75 89 SER A CA 1
ATOM 697 C C . SER A 1 89 ? -27.681 7.274 25.710 1.00 90.75 89 SER A C 1
ATOM 699 O O . SER A 1 89 ? -28.698 6.696 25.329 1.00 90.75 89 SER A O 1
ATOM 701 N N . GLN A 1 90 ? -26.825 6.731 26.585 1.00 92.31 90 GLN A N 1
ATOM 702 C CA . GLN A 1 90 ? -26.913 5.362 27.114 1.00 92.31 90 GLN A CA 1
ATOM 703 C C . GLN A 1 90 ? -27.016 4.307 25.996 1.00 92.31 90 GLN A C 1
ATOM 705 O O . GLN A 1 90 ? -27.823 3.376 26.060 1.00 92.31 90 GLN A O 1
ATOM 710 N N . ASP A 1 91 ? -26.215 4.470 24.940 1.00 93.31 91 ASP A N 1
ATOM 711 C CA . ASP A 1 91 ? -26.213 3.589 23.773 1.00 93.31 91 ASP A CA 1
ATOM 712 C C . ASP A 1 91 ? -24.804 3.325 23.216 1.00 93.31 91 ASP A C 1
ATOM 714 O O . ASP A 1 91 ? -23.819 3.985 23.556 1.00 93.31 91 ASP A O 1
ATOM 718 N N . TRP A 1 92 ? -24.710 2.316 22.347 1.00 92.38 92 TRP A N 1
ATOM 719 C CA . TRP A 1 92 ? -23.496 2.024 21.589 1.00 92.38 92 TRP A CA 1
ATOM 720 C C . TRP A 1 92 ? -23.491 2.827 20.291 1.00 92.38 92 TRP A C 1
ATOM 722 O O . TRP A 1 92 ? -24.327 2.608 19.415 1.00 92.38 92 TRP A O 1
ATOM 732 N N . ALA A 1 93 ? -22.513 3.715 20.143 1.00 90.06 93 ALA A N 1
ATOM 733 C CA . ALA A 1 93 ? -22.253 4.412 18.896 1.00 90.06 93 ALA A CA 1
ATOM 734 C C . ALA A 1 93 ? -21.272 3.624 18.030 1.00 90.06 93 ALA A C 1
ATOM 736 O O . ALA A 1 93 ? -20.258 3.116 18.519 1.00 90.06 93 ALA A O 1
ATOM 737 N N . LEU A 1 94 ? -21.555 3.565 16.729 1.00 88.12 94 LEU A N 1
ATOM 738 C CA . LEU A 1 94 ? -20.576 3.136 15.740 1.00 88.12 94 LEU A CA 1
ATOM 739 C C . LEU A 1 94 ? -19.430 4.145 15.711 1.00 88.12 94 LEU A C 1
ATOM 741 O O . LEU A 1 94 ? -19.666 5.347 15.600 1.00 88.12 94 LEU A O 1
ATOM 745 N N . PHE A 1 95 ? -18.208 3.639 15.787 1.00 84.69 95 PHE A N 1
ATOM 746 C CA . PHE A 1 95 ? -17.012 4.455 15.693 1.00 84.69 95 PHE A CA 1
ATOM 747 C C . PHE A 1 95 ? -16.290 4.249 14.359 1.00 84.69 95 PHE A C 1
ATOM 749 O O . PHE A 1 95 ? -15.986 5.228 13.691 1.00 84.69 95 PHE A O 1
ATOM 756 N N . TRP A 1 96 ? -16.123 2.995 13.931 1.00 84.00 96 TRP A N 1
ATOM 757 C CA . TRP A 1 96 ? -15.727 2.633 12.567 1.00 84.00 96 TRP A CA 1
ATOM 758 C C . TRP A 1 96 ? -16.209 1.223 12.230 1.00 84.00 96 TRP A C 1
ATOM 760 O O . TRP A 1 96 ? -16.567 0.442 13.124 1.00 84.00 96 TRP A O 1
ATOM 770 N N . LEU A 1 97 ? -16.215 0.898 10.941 1.00 86.19 97 LEU A N 1
ATOM 771 C CA . LEU A 1 97 ? -16.464 -0.445 10.435 1.00 86.19 97 LEU A CA 1
ATOM 772 C C . LEU A 1 97 ? -15.474 -0.801 9.326 1.00 86.19 97 LEU A C 1
ATOM 774 O O . LEU A 1 97 ? -14.865 0.082 8.744 1.00 86.19 97 LEU A O 1
ATOM 778 N N . GLU A 1 98 ? -15.324 -2.093 9.070 1.00 85.69 98 GLU A N 1
ATOM 779 C CA . GLU A 1 98 ? -14.456 -2.648 8.034 1.00 85.69 98 GLU A CA 1
ATOM 780 C C . GLU A 1 98 ? -15.191 -3.820 7.355 1.00 85.69 98 GLU A C 1
ATOM 782 O O . GLU A 1 98 ? -15.715 -4.694 8.069 1.00 85.69 98 GLU A O 1
ATOM 787 N N . PRO A 1 99 ? -15.246 -3.884 6.010 1.00 88.25 99 PRO A N 1
ATOM 788 C CA . PRO A 1 99 ? -14.762 -2.885 5.041 1.00 88.25 99 PRO A CA 1
ATOM 789 C C . PRO A 1 99 ? -15.600 -1.599 5.043 1.00 88.25 99 PRO A C 1
ATOM 791 O O . PRO A 1 99 ? -16.830 -1.688 5.076 1.00 88.25 99 PRO A O 1
ATOM 794 N N . ASP A 1 100 ? -14.950 -0.432 5.003 1.00 84.75 100 ASP A N 1
ATOM 795 C CA . ASP A 1 100 ? -15.619 0.882 4.964 1.00 84.75 100 ASP A CA 1
ATOM 796 C C . ASP A 1 100 ? -16.026 1.252 3.536 1.00 84.75 100 ASP A C 1
ATOM 798 O O . ASP A 1 100 ? -17.117 1.774 3.282 1.00 84.75 100 ASP A O 1
ATOM 802 N N . ASP A 1 101 ? -15.181 0.892 2.572 1.00 87.06 101 ASP A N 1
ATOM 803 C CA . ASP A 1 101 ? -15.412 1.181 1.172 1.00 87.06 101 ASP A CA 1
ATOM 804 C C . ASP A 1 101 ? -15.165 -0.027 0.247 1.00 87.06 101 ASP A C 1
ATOM 806 O O . ASP A 1 101 ? -14.727 -1.110 0.636 1.00 87.06 101 ASP A O 1
ATOM 810 N N . SER A 1 102 ? -15.529 0.119 -1.030 1.00 89.56 102 SER A N 1
ATOM 811 C CA . SER A 1 102 ? -15.415 -0.974 -2.006 1.00 89.56 102 SER A CA 1
ATOM 812 C C . SER A 1 102 ? -13.977 -1.461 -2.243 1.00 89.56 102 SER A C 1
ATOM 814 O O . SER A 1 102 ? -13.790 -2.602 -2.647 1.00 89.56 102 SER A O 1
ATOM 816 N N . CYS A 1 103 ? -12.973 -0.606 -2.055 1.00 90.50 103 CYS A N 1
ATOM 817 C CA . CYS A 1 103 ? -11.554 -0.921 -2.192 1.00 90.50 103 CYS A CA 1
ATOM 818 C C . CYS A 1 103 ? -11.002 -1.732 -1.018 1.00 90.50 103 CYS A C 1
ATOM 820 O O . CYS A 1 103 ? -10.003 -2.424 -1.214 1.00 90.50 103 CYS A O 1
ATOM 822 N N . ASP A 1 104 ? -11.661 -1.700 0.139 1.00 88.38 104 ASP A N 1
ATOM 823 C CA . ASP A 1 104 ? -11.265 -2.490 1.305 1.00 88.38 104 ASP A CA 1
ATOM 824 C C . ASP A 1 104 ? -11.670 -3.968 1.155 1.00 88.38 104 ASP A C 1
ATOM 826 O O . ASP A 1 104 ? -11.079 -4.874 1.749 1.00 88.38 104 ASP A O 1
ATOM 830 N N . VAL A 1 105 ? -12.649 -4.243 0.283 1.00 89.75 105 VAL A N 1
ATOM 831 C CA . VAL A 1 105 ? -13.020 -5.608 -0.099 1.00 89.75 105 VAL A CA 1
ATOM 832 C C . VAL A 1 105 ? -11.836 -6.285 -0.788 1.00 89.75 105 VAL A C 1
ATOM 834 O O . VAL A 1 105 ? -11.365 -5.844 -1.839 1.00 89.75 105 VAL A O 1
ATOM 837 N N . TYR A 1 106 ? -11.398 -7.408 -0.213 1.00 89.00 106 TYR A N 1
ATOM 838 C CA . TYR A 1 106 ? -10.226 -8.141 -0.684 1.00 89.00 106 TYR A CA 1
ATOM 839 C C . TYR A 1 106 ? -10.271 -8.413 -2.191 1.00 89.00 106 TYR A C 1
ATOM 841 O O . TYR A 1 106 ? -11.208 -9.037 -2.698 1.00 89.00 106 TYR A O 1
ATOM 849 N N . ALA A 1 107 ? -9.216 -7.990 -2.888 1.00 89.19 107 ALA A N 1
ATOM 850 C CA . ALA A 1 107 ? -9.056 -8.164 -4.329 1.00 89.19 107 ALA A CA 1
ATOM 851 C C . ALA A 1 107 ? -10.241 -7.623 -5.158 1.00 89.19 107 ALA A C 1
ATOM 853 O O . ALA A 1 107 ? -10.557 -8.168 -6.220 1.00 89.19 107 ALA A O 1
ATOM 854 N N . ASN A 1 108 ? -10.874 -6.531 -4.702 1.00 90.69 108 ASN A N 1
ATOM 855 C CA . ASN A 1 108 ? -11.908 -5.821 -5.464 1.00 90.69 108 ASN A CA 1
ATOM 856 C C . ASN A 1 108 ? -11.414 -5.411 -6.863 1.00 90.69 108 ASN A C 1
ATOM 858 O O . ASN A 1 108 ? -12.148 -5.495 -7.848 1.00 90.69 108 ASN A O 1
ATOM 862 N N . CYS A 1 109 ? -10.139 -5.025 -6.957 1.00 91.38 109 CYS A N 1
ATOM 863 C CA . CYS A 1 109 ? -9.430 -4.896 -8.222 1.00 91.38 109 CYS A CA 1
ATOM 864 C C . CYS A 1 109 ? -8.533 -6.123 -8.455 1.00 91.38 109 CYS A C 1
ATOM 866 O O . CYS A 1 109 ? -7.983 -6.701 -7.516 1.00 91.38 109 CYS A O 1
ATOM 868 N N . GLY A 1 110 ? -8.386 -6.538 -9.716 1.00 90.44 110 GLY A N 1
ATOM 869 C CA . GLY A 1 110 ? -7.642 -7.754 -10.051 1.00 90.44 110 GLY A CA 1
ATOM 870 C C . GLY A 1 110 ? -6.124 -7.635 -9.901 1.00 90.44 110 GLY A C 1
ATOM 871 O O . GLY A 1 110 ? -5.577 -6.601 -9.519 1.00 90.44 110 GLY A O 1
ATOM 872 N N . SER A 1 111 ? -5.404 -8.706 -10.229 1.00 92.00 111 SER A N 1
ATOM 873 C CA . SER A 1 111 ? -3.941 -8.715 -10.139 1.00 92.00 111 SER A CA 1
ATOM 874 C C . SER A 1 111 ? -3.299 -7.599 -10.965 1.00 92.00 111 SER A C 1
ATOM 876 O O . SER A 1 111 ? -3.763 -7.274 -12.061 1.00 92.00 111 SER A O 1
ATOM 878 N N . TYR A 1 112 ? -2.199 -7.050 -10.449 1.00 93.12 112 TYR A N 1
ATOM 879 C CA . TYR A 1 112 ? -1.454 -5.943 -11.054 1.00 93.12 112 TYR A CA 1
ATOM 880 C C . TYR A 1 112 ? -2.278 -4.667 -11.277 1.00 93.12 112 TYR A C 1
ATOM 882 O O . TYR A 1 112 ? -2.013 -3.889 -12.199 1.00 93.12 112 TYR A O 1
ATOM 890 N N . SER A 1 113 ? -3.276 -4.445 -10.427 1.00 93.44 113 SER A N 1
ATOM 891 C CA . SER A 1 113 ? -4.079 -3.230 -10.411 1.00 93.44 113 SER A CA 1
ATOM 892 C C . SER A 1 113 ? -4.124 -2.623 -9.011 1.00 93.44 113 SER A C 1
ATOM 894 O O . SER A 1 113 ? -3.794 -3.283 -8.025 1.00 93.44 113 SER A O 1
ATOM 896 N N . ILE A 1 114 ? -4.493 -1.348 -8.948 1.00 94.50 114 ILE A N 1
ATOM 897 C CA . ILE A 1 114 ? -4.617 -0.571 -7.719 1.00 94.50 114 ILE A CA 1
ATOM 898 C C . ILE A 1 114 ? -6.002 0.071 -7.648 1.00 94.50 114 ILE A C 1
ATOM 900 O O . ILE A 1 114 ? -6.488 0.631 -8.641 1.00 94.50 114 ILE A O 1
ATOM 904 N N . CYS A 1 115 ? -6.631 -0.036 -6.478 1.00 94.00 115 CYS A N 1
ATOM 905 C CA . CYS A 1 115 ? -7.929 0.557 -6.187 1.00 94.00 115 CYS A CA 1
ATOM 906 C C . CYS A 1 115 ? -7.775 1.973 -5.630 1.00 94.00 115 CYS A C 1
ATOM 908 O O . CYS A 1 115 ? -6.907 2.224 -4.805 1.00 94.00 115 CYS A O 1
ATOM 910 N N . ASN A 1 116 ? -8.615 2.912 -6.043 1.00 94.00 116 ASN A N 1
ATOM 911 C CA . ASN A 1 116 ? -8.688 4.239 -5.450 1.00 94.00 116 ASN A CA 1
ATOM 912 C C . ASN A 1 116 ? -10.154 4.637 -5.290 1.00 94.00 116 ASN A C 1
ATOM 914 O O . ASN A 1 116 ? -10.858 4.867 -6.282 1.00 94.00 116 ASN A O 1
ATOM 918 N N . PHE A 1 117 ? -10.604 4.743 -4.040 1.00 90.81 117 PHE A N 1
ATOM 919 C CA . PHE A 1 117 ? -11.996 5.050 -3.737 1.00 90.81 117 PHE A CA 1
ATOM 920 C C . PHE A 1 117 ? -12.413 6.465 -4.161 1.00 90.81 117 PHE A C 1
ATOM 922 O O . PHE A 1 117 ? -13.584 6.704 -4.439 1.00 90.81 117 PHE A O 1
ATOM 929 N N . ASN A 1 118 ? -11.478 7.397 -4.329 1.00 90.75 118 ASN A N 1
ATOM 930 C CA . ASN A 1 118 ? -11.789 8.770 -4.733 1.00 90.75 118 ASN A CA 1
ATOM 931 C C . ASN A 1 118 ? -11.957 8.935 -6.249 1.00 90.75 118 ASN A C 1
ATOM 933 O O . ASN A 1 118 ? -12.509 9.933 -6.714 1.00 90.75 118 ASN A O 1
ATOM 937 N N . ASN A 1 119 ? -11.524 7.957 -7.046 1.00 90.56 119 ASN A N 1
ATOM 938 C CA . ASN A 1 119 ? -11.659 8.026 -8.496 1.00 90.56 119 ASN A CA 1
ATOM 939 C C . ASN A 1 119 ? -13.088 7.683 -8.954 1.00 90.56 119 ASN A C 1
ATOM 941 O O . ASN A 1 119 ? -13.796 6.888 -8.331 1.00 90.56 119 ASN A O 1
ATOM 945 N N . ALA A 1 120 ? -13.505 8.234 -10.102 1.00 89.31 120 ALA A N 1
ATOM 946 C CA . ALA A 1 120 ? -14.752 7.828 -10.768 1.00 89.31 120 ALA A CA 1
ATOM 947 C C . ALA A 1 120 ? -14.718 6.340 -11.155 1.00 89.31 120 ALA A C 1
ATOM 949 O O . ALA A 1 120 ? -15.710 5.625 -11.063 1.00 89.31 120 ALA A O 1
ATOM 950 N N . ILE A 1 121 ? -13.533 5.885 -11.552 1.00 89.75 121 ILE A N 1
ATOM 951 C CA . ILE A 1 121 ? -13.212 4.503 -11.864 1.00 89.75 121 ILE A CA 1
ATOM 952 C C . ILE A 1 121 ? -12.240 4.015 -10.800 1.00 89.75 121 ILE A C 1
ATOM 954 O O . ILE A 1 121 ? -11.120 4.517 -10.711 1.00 89.75 121 ILE A O 1
ATOM 958 N N . LYS A 1 122 ? -12.684 3.054 -9.989 1.00 91.88 122 LYS A N 1
ATOM 959 C CA . LYS A 1 122 ? -11.947 2.634 -8.792 1.00 91.88 122 LYS A CA 1
ATOM 960 C C . LYS A 1 122 ? -10.654 1.907 -9.134 1.00 91.88 122 LYS A C 1
ATOM 962 O O . LYS A 1 122 ? -9.633 2.182 -8.524 1.00 91.88 122 LYS A O 1
ATOM 967 N N . CYS A 1 123 ? -10.683 1.028 -10.133 1.00 93.06 123 CYS A N 1
ATOM 968 C CA . CYS A 1 123 ? -9.541 0.193 -10.488 1.00 93.06 123 CYS A CA 1
ATOM 969 C C . CYS A 1 123 ? -8.770 0.746 -11.686 1.00 93.06 123 CYS A C 1
ATOM 971 O O . CYS A 1 123 ? -9.356 1.086 -12.720 1.00 93.06 123 CYS A O 1
ATOM 973 N N . SER A 1 124 ? -7.445 0.754 -11.566 1.00 92.81 124 SER A N 1
ATOM 974 C CA . SER A 1 124 ? -6.516 1.085 -12.649 1.00 92.81 124 SER A CA 1
ATOM 975 C C . SER A 1 124 ? -5.307 0.151 -12.632 1.00 92.81 124 SER A C 1
ATOM 977 O O . SER A 1 124 ? -4.920 -0.332 -11.569 1.00 92.81 124 SER A O 1
ATOM 979 N N . CYS A 1 125 ? -4.711 -0.127 -13.794 1.00 93.44 125 CYS A N 1
ATOM 980 C CA . CYS A 1 125 ? -3.494 -0.935 -13.850 1.00 93.44 125 CYS A CA 1
ATOM 981 C C . CYS A 1 125 ? -2.313 -0.221 -13.191 1.00 93.44 125 CYS A C 1
ATOM 983 O O . CYS A 1 125 ? -2.186 1.003 -13.267 1.00 93.44 125 CYS A O 1
ATOM 985 N N . LEU A 1 126 ? -1.431 -1.009 -12.575 1.00 94.25 126 LEU A N 1
ATOM 986 C CA . LEU A 1 126 ? -0.168 -0.503 -12.058 1.00 94.25 126 LEU A CA 1
ATOM 987 C C . LEU A 1 126 ? 0.696 0.076 -13.198 1.00 94.25 126 LEU A C 1
ATOM 989 O O . LEU A 1 126 ? 0.592 -0.371 -14.344 1.00 94.25 126 LEU A O 1
ATOM 993 N N . PRO A 1 127 ? 1.582 1.043 -12.909 1.00 92.06 127 PRO A N 1
ATOM 994 C CA . PRO A 1 127 ? 2.508 1.586 -13.901 1.00 92.06 127 PRO A CA 1
ATOM 995 C C . PRO A 1 127 ? 3.321 0.495 -14.614 1.00 92.06 127 PRO A C 1
ATOM 997 O O . PRO A 1 127 ? 3.900 -0.373 -13.966 1.00 92.06 127 PRO A O 1
ATOM 1000 N N . GLY A 1 128 ? 3.373 0.536 -15.948 1.00 89.88 128 GLY A N 1
ATOM 1001 C CA . GLY A 1 128 ? 4.019 -0.501 -16.768 1.00 89.88 128 GLY A CA 1
ATOM 1002 C C . GLY A 1 128 ? 3.166 -1.749 -17.048 1.00 89.88 128 GLY A C 1
ATOM 1003 O O . GLY A 1 128 ? 3.617 -2.641 -17.767 1.00 89.88 128 GLY A O 1
ATOM 1004 N N . PHE A 1 129 ? 1.934 -1.808 -16.536 1.00 90.81 129 PHE A N 1
ATOM 1005 C CA . PHE A 1 129 ? 0.969 -2.869 -16.822 1.00 90.81 129 PHE A CA 1
ATOM 1006 C C . PHE A 1 129 ? -0.150 -2.342 -17.715 1.00 90.81 129 PHE A C 1
ATOM 1008 O O . PHE A 1 129 ? -0.568 -1.189 -17.617 1.00 90.81 129 PHE A O 1
ATOM 1015 N N . GLU A 1 130 ? -0.652 -3.207 -18.590 1.00 88.81 130 GLU A N 1
ATOM 1016 C CA . GLU A 1 130 ? -1.715 -2.861 -19.528 1.00 88.81 130 GLU A CA 1
ATOM 1017 C C . GLU A 1 130 ? -2.928 -3.762 -19.312 1.00 88.81 130 GLU A C 1
ATOM 1019 O O . GLU A 1 130 ? -2.770 -4.931 -18.944 1.00 88.81 130 GLU A O 1
ATOM 1024 N N . PRO A 1 131 ? -4.145 -3.269 -19.575 1.00 88.69 131 PRO A N 1
ATOM 1025 C CA . PRO A 1 131 ? -5.306 -4.123 -19.497 1.00 88.69 131 PRO A CA 1
ATOM 1026 C C . PRO A 1 131 ? -5.285 -5.220 -20.566 1.00 88.69 131 PRO A C 1
ATOM 1028 O O . PRO A 1 131 ? -4.870 -5.006 -21.708 1.00 88.69 131 PRO A O 1
ATOM 1031 N N . LEU A 1 132 ? -5.747 -6.415 -20.191 1.00 82.38 132 LEU A N 1
ATOM 1032 C CA . LEU A 1 132 ? -5.753 -7.595 -21.056 1.00 82.38 132 LEU A CA 1
ATOM 1033 C C . LEU A 1 132 ? -6.602 -7.374 -22.315 1.00 82.38 132 LEU A C 1
ATOM 1035 O O . LEU A 1 132 ? -6.218 -7.794 -23.407 1.00 82.38 132 LEU A O 1
ATOM 1039 N N . SER A 1 133 ? -7.748 -6.712 -22.159 1.00 79.75 133 SER A N 1
ATOM 1040 C CA . SER A 1 133 ? -8.639 -6.351 -23.256 1.00 79.75 133 SER A CA 1
ATOM 1041 C C . SER A 1 133 ? -9.281 -4.982 -23.002 1.00 79.75 133 SER A C 1
ATOM 1043 O O . SER A 1 133 ? -9.409 -4.578 -21.843 1.00 79.75 133 SER A O 1
ATOM 1045 N N . PRO A 1 134 ? -9.750 -4.283 -24.053 1.00 74.62 134 PRO A N 1
ATOM 1046 C CA . PR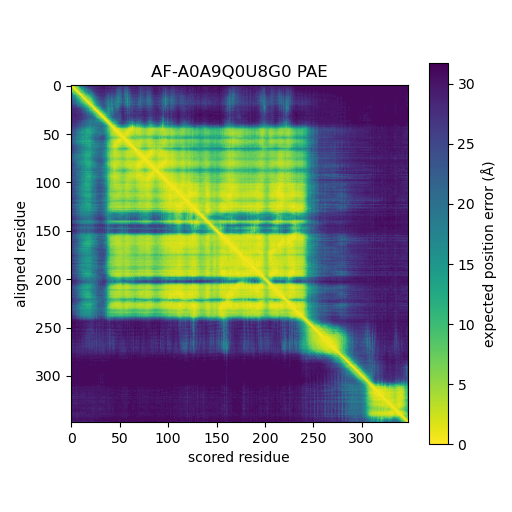O A 1 134 ? -10.520 -3.048 -23.895 1.00 74.62 134 PRO A CA 1
ATOM 1047 C C . PRO A 1 134 ? -11.806 -3.219 -23.071 1.00 74.62 134 PRO A C 1
ATOM 1049 O O . PRO A 1 134 ? -12.301 -2.246 -22.515 1.00 74.62 134 PRO A O 1
ATOM 1052 N N . HIS A 1 135 ? -12.348 -4.440 -22.990 1.00 72.94 135 HIS A N 1
ATOM 1053 C CA . HIS A 1 135 ? -13.572 -4.745 -22.243 1.00 72.94 135 HIS A CA 1
ATOM 1054 C C . HIS A 1 135 ? -13.287 -5.111 -20.776 1.00 72.94 135 HIS A C 1
ATOM 1056 O O . HIS A 1 135 ? -14.129 -4.882 -19.917 1.00 72.94 135 HIS A O 1
ATOM 1062 N N . ASP A 1 136 ? -12.095 -5.635 -20.473 1.00 68.31 136 ASP A N 1
ATOM 1063 C CA . ASP A 1 136 ? -11.676 -6.079 -19.131 1.00 68.31 136 ASP A CA 1
ATOM 1064 C C . ASP A 1 136 ? -10.759 -5.075 -18.434 1.00 68.31 136 ASP A C 1
ATOM 1066 O O . ASP A 1 136 ? -9.910 -5.433 -17.610 1.00 68.31 136 ASP A O 1
ATOM 1070 N N . TRP A 1 137 ? -10.866 -3.809 -18.822 1.00 66.88 137 TRP A N 1
ATOM 1071 C CA . TRP A 1 137 ? -9.772 -2.881 -18.610 1.00 66.88 137 TRP A CA 1
ATOM 1072 C C . TRP A 1 137 ? -9.502 -2.528 -17.137 1.00 66.88 137 TRP A C 1
ATOM 1074 O O . TRP A 1 137 ? -8.425 -2.046 -16.799 1.00 66.88 137 TRP A O 1
ATOM 1084 N N . HIS A 1 138 ? -10.466 -2.817 -16.263 1.00 64.12 138 HIS A N 1
ATOM 1085 C CA . HIS A 1 138 ? -10.413 -2.572 -14.823 1.00 64.12 138 HIS A CA 1
ATOM 1086 C C . HIS A 1 138 ? -10.038 -3.793 -13.984 1.00 64.12 138 HIS A C 1
ATOM 1088 O O . HIS A 1 138 ? -9.669 -3.647 -12.823 1.00 64.12 138 HIS A O 1
ATOM 1094 N N . THR A 1 139 ? -10.218 -4.999 -14.524 1.00 68.00 139 THR A N 1
ATOM 1095 C CA . THR A 1 139 ? -10.224 -6.235 -13.728 1.00 68.00 139 THR A CA 1
ATOM 1096 C C . THR A 1 139 ? -9.039 -7.129 -14.032 1.00 68.00 139 THR A C 1
ATOM 1098 O O . THR A 1 139 ? -8.686 -7.966 -13.208 1.00 68.00 139 THR A O 1
ATOM 1101 N N . ARG A 1 140 ? -8.417 -6.990 -15.206 1.00 80.00 140 ARG A N 1
ATOM 1102 C CA . ARG A 1 140 ? -7.309 -7.856 -15.616 1.00 80.00 140 ARG A CA 1
ATOM 1103 C C . ARG A 1 140 ? -6.196 -7.040 -16.244 1.00 80.00 140 ARG A C 1
ATOM 1105 O O . ARG A 1 140 ? -6.260 -6.698 -17.422 1.00 80.00 140 ARG A O 1
ATOM 1112 N N . CYS A 1 141 ? -5.160 -6.782 -15.457 1.00 90.06 141 CYS A N 1
ATOM 1113 C CA . CYS A 1 141 ? -3.932 -6.162 -15.922 1.00 90.06 141 CYS A CA 1
ATOM 1114 C C . CYS A 1 141 ? -2.883 -7.242 -16.178 1.00 90.06 141 CYS A C 1
ATOM 1116 O O . CYS A 1 141 ? -2.763 -8.214 -15.431 1.00 90.06 141 CYS A O 1
ATOM 1118 N N . VAL A 1 142 ? -2.137 -7.091 -17.265 1.00 87.75 142 VAL A N 1
ATOM 1119 C CA . VAL A 1 142 ? -1.061 -7.999 -17.642 1.00 87.75 142 VAL A CA 1
ATOM 1120 C C . VAL A 1 142 ? 0.230 -7.239 -17.831 1.00 87.75 142 VAL A C 1
ATOM 1122 O O . VAL A 1 142 ? 0.271 -6.119 -18.345 1.00 87.75 142 VAL A O 1
ATOM 1125 N N . GLU A 1 143 ? 1.308 -7.893 -17.431 1.00 80.44 143 GLU A N 1
ATOM 1126 C CA . GLU A 1 143 ? 2.643 -7.394 -17.678 1.00 80.44 143 GLU A CA 1
ATOM 1127 C C . GLU A 1 143 ? 3.042 -7.733 -19.112 1.00 80.44 143 GLU A C 1
ATOM 1129 O O . GLU A 1 143 ? 3.215 -8.900 -19.470 1.00 80.44 143 GLU A O 1
ATOM 1134 N N . ARG A 1 144 ? 3.222 -6.718 -19.954 1.00 71.75 144 ARG A N 1
ATOM 1135 C CA . ARG A 1 144 ? 3.759 -6.908 -21.307 1.00 71.75 144 ARG A CA 1
ATOM 1136 C C . ARG A 1 144 ? 5.280 -6.786 -21.296 1.00 71.75 144 ARG A C 1
ATOM 1138 O O . ARG A 1 144 ? 5.835 -5.974 -22.031 1.00 71.75 144 ARG A O 1
ATOM 1145 N N . ARG A 1 145 ? 5.956 -7.571 -20.442 1.00 66.44 145 ARG A N 1
ATOM 1146 C CA . ARG A 1 145 ? 7.425 -7.539 -20.305 1.00 66.44 145 ARG A CA 1
ATOM 1147 C C . ARG A 1 145 ? 8.102 -7.628 -21.671 1.00 66.44 145 ARG A C 1
ATOM 1149 O O . ARG A 1 145 ? 7.866 -8.576 -22.418 1.00 66.44 145 ARG A O 1
ATOM 1156 N N . LYS A 1 146 ? 8.998 -6.683 -21.958 1.00 62.28 146 LYS A N 1
ATOM 1157 C CA . LYS A 1 146 ? 9.908 -6.741 -23.116 1.00 62.28 146 LYS A CA 1
ATOM 1158 C C . LYS A 1 146 ? 11.389 -6.610 -22.748 1.00 62.28 146 LYS A C 1
ATOM 1160 O O . LYS A 1 146 ? 12.227 -6.633 -23.644 1.00 62.28 146 LYS A O 1
ATOM 1165 N N . PHE A 1 147 ? 11.730 -6.480 -21.466 1.00 67.56 147 PHE A N 1
ATOM 1166 C CA . PHE A 1 147 ? 13.106 -6.227 -21.032 1.00 67.56 147 PHE A CA 1
ATOM 1167 C C . PHE A 1 147 ? 13.819 -7.491 -20.525 1.00 67.56 147 PHE A C 1
ATOM 1169 O O . PHE A 1 147 ? 13.194 -8.444 -20.057 1.00 67.56 147 PHE A O 1
ATOM 1176 N N . GLN A 1 148 ? 15.152 -7.493 -20.630 1.00 68.19 148 GLN A N 1
ATOM 1177 C CA . GLN A 1 148 ? 16.007 -8.539 -20.067 1.00 68.19 148 GLN A CA 1
ATOM 1178 C C . GLN A 1 148 ? 16.209 -8.269 -18.573 1.00 68.19 148 GLN A C 1
ATOM 1180 O O . GLN A 1 148 ? 16.789 -7.258 -18.194 1.00 68.19 148 GLN A O 1
ATOM 1185 N N . CYS A 1 149 ? 15.728 -9.173 -17.726 1.00 75.88 149 CYS A N 1
ATOM 1186 C CA . CYS A 1 149 ? 15.915 -9.080 -16.282 1.00 75.88 149 CYS A CA 1
ATOM 1187 C C . CYS A 1 149 ? 17.338 -9.492 -15.856 1.00 75.88 149 CYS A C 1
ATOM 1189 O O . CYS A 1 149 ? 17.965 -10.349 -16.482 1.00 75.88 149 CYS A O 1
ATOM 1191 N N . GLY A 1 150 ? 17.807 -8.942 -14.730 1.00 62.72 150 GLY A N 1
ATOM 1192 C CA . GLY A 1 150 ? 18.889 -9.536 -13.937 1.00 62.72 150 GLY A CA 1
ATOM 1193 C C . GLY A 1 150 ? 20.273 -8.973 -14.238 1.00 62.72 150 GLY A C 1
ATOM 1194 O O . GLY A 1 150 ? 21.260 -9.443 -13.677 1.00 62.72 150 GLY A O 1
ATOM 1195 N N . LYS A 1 151 ? 20.355 -7.954 -15.098 1.00 62.44 151 LYS A N 1
ATOM 1196 C CA . LYS A 1 151 ? 21.591 -7.199 -15.355 1.00 62.44 151 LYS A CA 1
ATOM 1197 C C . LYS A 1 151 ? 21.553 -5.769 -14.813 1.00 62.44 151 LYS A C 1
ATOM 1199 O O . LYS A 1 151 ? 22.550 -5.070 -14.929 1.00 62.44 151 LYS A O 1
ATOM 1204 N N . GLY A 1 152 ? 20.421 -5.311 -14.264 1.00 62.75 152 GLY A N 1
ATOM 1205 C CA . GLY A 1 152 ? 20.225 -3.911 -13.852 1.00 62.75 152 GLY A CA 1
ATOM 1206 C C . GLY A 1 152 ? 20.193 -2.908 -15.017 1.00 62.75 152 GLY A C 1
ATOM 1207 O O . GLY A 1 152 ? 19.908 -1.731 -14.821 1.00 62.75 152 GLY A O 1
ATOM 1208 N N . GLU A 1 153 ? 20.449 -3.363 -16.244 1.00 69.38 153 GLU A N 1
ATOM 1209 C CA . GLU A 1 153 ? 20.376 -2.573 -17.466 1.00 69.38 153 GLU A CA 1
ATOM 1210 C C . GLU A 1 153 ? 18.969 -2.700 -18.068 1.00 69.38 153 GLU A C 1
ATOM 1212 O O . GLU A 1 153 ? 18.583 -3.760 -18.555 1.00 69.38 153 GLU A O 1
ATOM 1217 N N . GLY A 1 154 ? 18.189 -1.614 -18.036 1.00 79.25 154 GLY A N 1
ATOM 1218 C CA . GLY A 1 154 ? 16.860 -1.554 -18.665 1.00 79.25 154 GLY A CA 1
ATOM 1219 C C . GLY A 1 154 ? 15.666 -1.782 -17.731 1.00 79.25 154 GLY A C 1
ATOM 1220 O O . GLY A 1 154 ? 14.529 -1.749 -18.196 1.00 79.25 154 GLY A O 1
ATOM 1221 N N . GLU A 1 155 ? 15.899 -1.934 -16.429 1.00 86.56 155 GLU A N 1
ATOM 1222 C CA . GLU A 1 155 ? 14.872 -2.061 -15.390 1.00 86.56 155 GLU A CA 1
ATOM 1223 C C . GLU A 1 155 ? 15.186 -1.171 -14.182 1.00 86.56 155 GLU A C 1
ATOM 1225 O O . GLU A 1 155 ? 16.282 -0.627 -14.058 1.00 86.56 155 GLU A O 1
ATOM 1230 N N . GLY A 1 156 ? 14.218 -1.008 -13.290 1.00 90.31 156 GLY A N 1
ATOM 1231 C CA . GLY A 1 156 ? 14.421 -0.375 -11.994 1.00 90.31 156 GLY A CA 1
ATOM 1232 C C . GLY A 1 156 ? 13.112 -0.273 -11.232 1.00 90.31 156 GLY A C 1
ATOM 1233 O O . GLY A 1 156 ? 12.169 -1.009 -11.518 1.00 90.31 156 GLY A O 1
ATOM 1234 N N . PHE A 1 157 ? 13.048 0.646 -10.272 1.00 93.19 157 PHE A N 1
ATOM 1235 C CA . PHE A 1 157 ? 11.923 0.723 -9.348 1.00 93.19 157 PHE A CA 1
ATOM 1236 C C . PHE A 1 157 ? 11.240 2.082 -9.366 1.00 93.19 157 PHE A C 1
ATOM 1238 O O . PHE A 1 157 ? 11.874 3.134 -9.245 1.00 93.19 157 PHE A O 1
ATOM 1245 N N . LEU A 1 158 ? 9.921 2.048 -9.516 1.00 94.31 158 LEU A N 1
ATOM 1246 C CA . LEU A 1 158 ? 9.049 3.199 -9.408 1.00 94.31 158 LEU A CA 1
ATOM 1247 C C . LEU A 1 158 ? 8.479 3.259 -7.992 1.00 94.31 158 LEU A C 1
ATOM 1249 O O . LEU A 1 158 ? 7.782 2.348 -7.553 1.00 94.31 158 LEU A O 1
ATOM 1253 N N . LYS A 1 159 ? 8.752 4.362 -7.296 1.00 94.94 159 LYS A N 1
ATOM 1254 C CA . LYS A 1 159 ? 8.171 4.642 -5.984 1.00 94.94 159 LYS A CA 1
ATOM 1255 C C . LYS A 1 159 ? 6.690 5.011 -6.134 1.00 94.94 159 LYS A C 1
ATOM 1257 O O . LYS A 1 159 ? 6.380 6.048 -6.723 1.00 94.94 159 LYS A O 1
ATOM 1262 N N . MET A 1 160 ? 5.814 4.188 -5.574 1.00 94.38 160 MET A N 1
ATOM 1263 C CA . MET A 1 160 ? 4.388 4.436 -5.385 1.00 94.38 160 MET A CA 1
ATOM 1264 C C . MET A 1 160 ? 4.162 4.819 -3.924 1.00 94.38 160 MET A C 1
ATOM 1266 O O . MET A 1 160 ? 4.374 3.993 -3.043 1.00 94.38 160 MET A O 1
ATOM 1270 N N . ALA A 1 161 ? 3.801 6.074 -3.673 1.00 91.12 161 ALA A N 1
ATOM 1271 C CA . ALA A 1 161 ? 3.579 6.575 -2.320 1.00 91.12 161 ALA A CA 1
ATOM 1272 C C . ALA A 1 161 ? 2.135 6.352 -1.873 1.00 91.12 161 ALA A C 1
ATOM 1274 O O . ALA A 1 161 ? 1.239 6.294 -2.718 1.00 91.12 161 ALA A O 1
ATOM 1275 N N . ASN A 1 162 ? 1.921 6.298 -0.557 1.00 87.81 162 ASN A N 1
ATOM 1276 C CA . ASN A 1 162 ? 0.589 6.291 0.050 1.00 87.81 162 ASN A CA 1
ATOM 1277 C C . ASN A 1 162 ? -0.277 5.107 -0.402 1.00 87.81 162 ASN A C 1
ATOM 1279 O O . ASN A 1 162 ? -1.447 5.273 -0.747 1.00 87.81 162 ASN A O 1
ATOM 1283 N N . VAL A 1 163 ? 0.309 3.908 -0.465 1.00 90.44 163 VAL A N 1
ATOM 1284 C CA . VAL A 1 163 ? -0.415 2.705 -0.880 1.00 90.44 163 VAL A CA 1
ATOM 1285 C C . VAL A 1 163 ? -0.605 1.728 0.273 1.00 90.44 163 VAL A C 1
ATOM 1287 O O . VAL A 1 163 ? 0.274 1.555 1.119 1.00 90.44 163 VAL A O 1
ATOM 1290 N N . LYS A 1 164 ? -1.736 1.023 0.259 1.00 91.56 164 LYS A N 1
ATOM 1291 C CA . LYS A 1 164 ? -1.847 -0.295 0.880 1.00 91.56 164 LYS A CA 1
ATOM 1292 C C . LYS A 1 164 ? -0.938 -1.233 0.093 1.00 91.56 164 LYS A C 1
ATOM 1294 O O . LYS A 1 164 ? -1.159 -1.472 -1.101 1.00 91.56 164 LYS A O 1
ATOM 1299 N N . ILE A 1 165 ? 0.125 -1.702 0.741 1.00 91.25 165 ILE A N 1
ATOM 1300 C CA . ILE A 1 165 ? 1.051 -2.668 0.144 1.00 91.25 165 ILE A CA 1
ATOM 1301 C C . ILE A 1 165 ? 0.298 -3.958 -0.225 1.00 91.25 165 ILE A C 1
ATOM 1303 O O . ILE A 1 165 ? -0.693 -4.290 0.425 1.00 91.25 165 ILE A O 1
ATOM 1307 N N . PRO A 1 166 ? 0.735 -4.687 -1.267 1.00 93.69 166 PRO A N 1
ATOM 1308 C CA . PRO A 1 166 ? 0.023 -5.875 -1.712 1.00 93.69 166 PRO A CA 1
ATOM 1309 C C . PRO A 1 166 ? -0.022 -6.945 -0.623 1.00 93.69 166 PRO A C 1
ATOM 1311 O O . PRO A 1 166 ? 0.882 -7.029 0.214 1.00 93.69 166 PRO A O 1
ATOM 1314 N N . ASP A 1 167 ? -1.021 -7.824 -0.702 1.00 91.44 167 ASP A N 1
ATOM 1315 C CA . ASP A 1 167 ? -1.132 -8.982 0.186 1.00 91.44 167 ASP A CA 1
ATOM 1316 C C . ASP A 1 167 ? 0.219 -9.709 0.352 1.00 91.44 167 ASP A C 1
ATOM 1318 O O . ASP A 1 167 ? 0.976 -9.941 -0.600 1.00 91.44 167 ASP A O 1
ATOM 1322 N N . ALA A 1 168 ? 0.525 -10.075 1.594 1.00 88.88 168 ALA A N 1
ATOM 1323 C CA . ALA A 1 168 ? 1.822 -10.615 1.970 1.00 88.88 168 ALA A CA 1
ATOM 1324 C C . ALA A 1 168 ? 1.985 -12.117 1.663 1.00 88.88 168 ALA A C 1
ATOM 1326 O O . ALA A 1 168 ? 3.056 -12.665 1.926 1.00 88.88 168 ALA A O 1
ATOM 1327 N N . SER A 1 169 ? 0.990 -12.803 1.077 1.00 88.12 169 SER A N 1
ATOM 1328 C CA . SER A 1 169 ? 1.070 -14.252 0.792 1.00 88.12 169 SER A CA 1
ATOM 1329 C C . SER A 1 169 ? 2.238 -14.643 -0.122 1.00 88.12 169 SER A C 1
ATOM 1331 O O . SER A 1 169 ? 2.718 -15.778 -0.081 1.00 88.12 169 SER A O 1
ATOM 1333 N N . ARG A 1 170 ? 2.712 -13.699 -0.946 1.00 89.19 170 ARG A N 1
ATOM 1334 C CA . ARG A 1 170 ? 3.865 -13.851 -1.852 1.00 89.19 170 ARG A CA 1
ATOM 1335 C C . ARG A 1 170 ? 5.052 -12.968 -1.475 1.00 89.19 170 ARG A C 1
ATOM 1337 O O . ARG A 1 170 ? 6.002 -12.855 -2.257 1.00 89.19 170 ARG A O 1
ATOM 1344 N N . ALA A 1 171 ? 4.993 -12.344 -0.304 1.00 93.00 171 ALA A N 1
ATOM 1345 C CA . ALA A 1 171 ? 6.073 -11.541 0.229 1.00 93.00 171 ALA A CA 1
ATOM 1346 C C . ALA A 1 171 ? 7.079 -12.414 0.984 1.00 93.00 171 ALA A C 1
ATOM 1348 O O . ALA A 1 171 ? 6.745 -13.442 1.575 1.00 93.00 171 ALA A O 1
ATOM 1349 N N . ARG A 1 172 ? 8.334 -11.977 0.990 1.00 92.50 172 ARG A N 1
ATOM 1350 C CA . ARG A 1 172 ? 9.375 -12.481 1.884 1.00 92.50 172 ARG A CA 1
ATOM 1351 C C . ARG A 1 172 ? 9.894 -11.331 2.725 1.00 92.50 172 ARG A C 1
ATOM 1353 O O . ARG A 1 172 ? 10.210 -10.277 2.179 1.00 92.50 172 ARG A O 1
ATOM 1360 N N . ALA A 1 173 ? 9.990 -11.559 4.030 1.00 90.75 173 ALA A N 1
ATOM 1361 C CA . ALA A 1 173 ? 10.554 -10.604 4.970 1.00 90.75 173 ALA A CA 1
ATOM 1362 C C . ALA A 1 173 ? 12.064 -10.802 5.106 1.00 90.75 173 ALA A C 1
ATOM 1364 O O . ALA A 1 173 ? 12.541 -11.911 5.351 1.00 90.75 173 ALA A O 1
ATOM 1365 N N . TYR A 1 174 ? 12.800 -9.704 5.000 1.00 89.56 174 TYR A N 1
ATOM 1366 C CA . TYR A 1 174 ? 14.242 -9.638 5.167 1.00 89.56 174 TYR A CA 1
ATOM 1367 C C . TYR A 1 174 ? 14.567 -8.612 6.249 1.00 89.56 174 TYR A C 1
ATOM 1369 O O . TYR A 1 174 ? 14.908 -7.475 5.949 1.00 89.56 174 TYR A O 1
ATOM 1377 N N . ALA A 1 175 ? 14.451 -9.008 7.517 1.00 86.31 175 ALA A N 1
ATOM 1378 C CA . ALA A 1 175 ? 14.606 -8.100 8.660 1.00 86.31 175 ALA A CA 1
ATOM 1379 C C . ALA A 1 175 ? 16.022 -7.503 8.811 1.00 86.31 175 ALA A C 1
ATOM 1381 O O . ALA A 1 175 ? 16.190 -6.461 9.435 1.00 86.31 175 ALA A O 1
ATOM 1382 N N . SER A 1 176 ? 17.045 -8.162 8.259 1.00 87.69 176 SER A N 1
ATOM 1383 C CA . SER A 1 176 ? 18.443 -7.722 8.343 1.00 87.69 176 SER A CA 1
ATOM 1384 C C . SER A 1 176 ? 18.890 -6.823 7.190 1.00 87.69 176 SER A C 1
ATOM 1386 O O . SER A 1 176 ? 19.980 -6.260 7.268 1.00 87.69 176 SER A O 1
ATOM 1388 N N . LEU A 1 177 ? 18.106 -6.722 6.113 1.00 90.25 177 LEU A N 1
ATOM 1389 C CA . LEU A 1 177 ? 18.491 -5.947 4.936 1.00 90.25 177 LEU A CA 1
ATOM 1390 C C . LEU A 1 177 ? 18.071 -4.491 5.084 1.00 90.25 177 LEU A C 1
ATOM 1392 O O . LEU A 1 177 ? 16.981 -4.196 5.574 1.00 90.25 177 LEU A O 1
ATOM 1396 N N . SER A 1 178 ? 18.916 -3.585 4.594 1.00 90.44 178 SER A N 1
ATOM 1397 C CA . SER A 1 178 ? 18.478 -2.216 4.355 1.00 90.44 178 SER A CA 1
ATOM 1398 C C . SER A 1 178 ? 17.511 -2.168 3.172 1.00 90.44 178 SER A C 1
ATOM 1400 O O . SER A 1 178 ? 17.501 -3.055 2.314 1.00 90.44 178 SER A O 1
ATOM 1402 N N . LEU A 1 179 ? 16.733 -1.091 3.068 1.00 90.19 179 LEU A N 1
ATOM 1403 C CA . LEU A 1 179 ? 15.843 -0.884 1.924 1.00 90.19 179 LEU A CA 1
ATOM 1404 C C . LEU A 1 179 ? 16.605 -0.896 0.581 1.00 90.19 179 LEU A C 1
ATOM 1406 O O . LEU A 1 179 ? 16.107 -1.416 -0.415 1.00 90.19 179 LEU A O 1
ATOM 1410 N N . LYS A 1 180 ? 17.842 -0.381 0.565 1.00 90.94 180 LYS A N 1
ATOM 1411 C CA . LYS A 1 180 ? 18.720 -0.390 -0.615 1.00 90.94 180 LYS A CA 1
ATOM 1412 C C . LYS A 1 180 ? 19.253 -1.788 -0.933 1.00 90.94 180 LYS A C 1
ATOM 1414 O O . LYS A 1 180 ? 19.330 -2.166 -2.098 1.00 90.94 180 LYS A O 1
ATOM 1419 N N . ASP A 1 181 ? 19.600 -2.574 0.081 1.00 93.00 181 ASP A N 1
ATOM 1420 C CA . ASP A 1 181 ? 20.014 -3.965 -0.139 1.00 93.00 181 ASP A CA 1
ATOM 1421 C C . ASP A 1 181 ? 18.837 -4.825 -0.612 1.00 93.00 181 ASP A C 1
ATOM 1423 O O . ASP A 1 181 ? 19.025 -5.752 -1.398 1.00 93.00 181 ASP A O 1
ATOM 1427 N N . CYS A 1 182 ? 17.616 -4.477 -0.203 1.00 92.62 182 CYS A N 1
ATOM 1428 C CA . CYS A 1 182 ? 16.391 -5.103 -0.686 1.00 92.62 182 CYS A CA 1
ATOM 1429 C C . CYS A 1 182 ? 16.159 -4.878 -2.182 1.00 92.62 182 CYS A C 1
ATOM 1431 O O . CYS A 1 182 ? 15.744 -5.794 -2.892 1.00 92.62 182 CYS A O 1
ATOM 1433 N N . GLU A 1 183 ? 16.475 -3.679 -2.677 1.00 93.19 183 GLU A N 1
ATOM 1434 C CA . GLU A 1 183 ? 16.457 -3.369 -4.108 1.00 93.19 183 GLU A CA 1
ATOM 1435 C C . GLU A 1 183 ? 17.359 -4.342 -4.879 1.00 93.19 183 GLU A C 1
ATOM 1437 O O . GLU A 1 183 ? 16.932 -4.991 -5.838 1.00 93.19 183 GLU A O 1
ATOM 1442 N N . MET A 1 184 ? 18.593 -4.517 -4.398 1.00 92.06 184 MET A N 1
ATOM 1443 C CA . MET A 1 184 ? 19.561 -5.440 -4.990 1.00 92.06 184 MET A CA 1
ATOM 1444 C C . MET A 1 184 ? 19.107 -6.899 -4.892 1.00 92.06 184 MET A C 1
ATOM 1446 O O . MET A 1 184 ? 19.265 -7.656 -5.850 1.00 92.06 184 MET A O 1
ATOM 1450 N N . GLU A 1 185 ? 18.521 -7.300 -3.765 1.00 92.75 185 GLU A N 1
ATOM 1451 C CA . GLU A 1 185 ? 17.971 -8.644 -3.573 1.00 92.75 185 GLU A CA 1
ATOM 1452 C C . GLU A 1 185 ? 16.796 -8.926 -4.520 1.00 92.75 185 GLU A C 1
ATOM 1454 O O . GLU A 1 185 ? 16.709 -10.002 -5.113 1.00 92.75 185 GLU A O 1
ATOM 1459 N N . CYS A 1 186 ? 15.927 -7.941 -4.744 1.00 93.31 186 CYS A N 1
ATOM 1460 C CA . CYS A 1 186 ? 14.828 -8.046 -5.695 1.00 93.31 186 CYS A CA 1
ATOM 1461 C C . CYS A 1 186 ? 15.340 -8.176 -7.141 1.00 93.31 186 CYS A C 1
ATOM 1463 O O . CYS A 1 186 ? 14.873 -9.037 -7.895 1.00 93.31 186 CYS A O 1
ATOM 1465 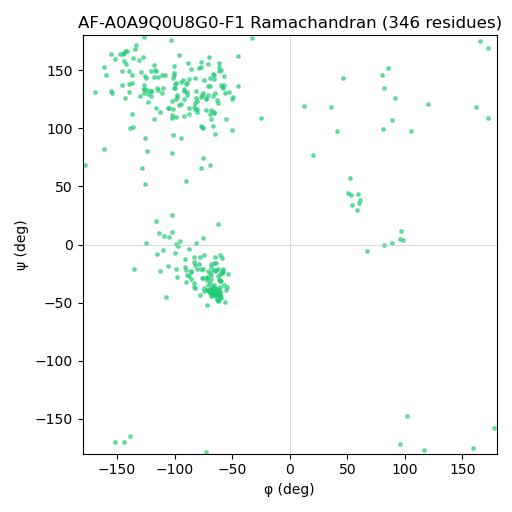N N . LEU A 1 187 ? 16.355 -7.392 -7.528 1.00 91.38 187 LEU A N 1
ATOM 1466 C CA . LEU A 1 187 ? 16.944 -7.441 -8.874 1.00 91.38 187 LEU A CA 1
ATOM 1467 C C . LEU A 1 187 ? 17.540 -8.811 -9.225 1.00 91.38 187 LEU A C 1
ATOM 1469 O O . LEU A 1 187 ? 17.480 -9.210 -10.391 1.00 91.38 187 LEU A O 1
ATOM 1473 N N . ARG A 1 188 ? 18.035 -9.566 -8.233 1.00 90.50 188 ARG A N 1
ATOM 1474 C CA . ARG A 1 188 ? 18.593 -10.921 -8.423 1.00 90.50 188 ARG A CA 1
ATOM 1475 C C . ARG A 1 188 ? 17.587 -11.939 -8.955 1.00 90.50 188 ARG A C 1
ATOM 1477 O O . ARG A 1 188 ? 17.995 -12.958 -9.506 1.00 90.50 188 ARG A O 1
ATOM 1484 N N . SER A 1 189 ? 16.286 -11.698 -8.795 1.00 90.62 189 SER A N 1
ATOM 1485 C CA . SER A 1 189 ? 15.248 -12.623 -9.244 1.00 90.62 189 SER A CA 1
ATOM 1486 C C . SER A 1 189 ? 14.292 -11.951 -10.206 1.00 90.62 189 SER A C 1
ATOM 1488 O O . SER A 1 189 ? 13.591 -11.021 -9.832 1.00 90.62 189 SER A O 1
ATOM 1490 N N . CYS A 1 190 ? 14.148 -12.495 -11.411 1.00 87.88 190 CYS A N 1
ATOM 1491 C CA . CYS A 1 190 ? 13.170 -11.999 -12.382 1.00 87.88 190 CYS A CA 1
ATOM 1492 C C . CYS A 1 190 ? 11.723 -12.154 -11.945 1.00 87.88 190 CYS A C 1
ATOM 1494 O O . CYS A 1 190 ? 10.847 -11.523 -12.523 1.00 87.88 190 CYS A O 1
ATOM 1496 N N . ASN A 1 191 ? 11.451 -12.978 -10.940 1.00 91.31 191 ASN A N 1
ATOM 1497 C CA . ASN A 1 191 ? 10.106 -13.098 -10.408 1.00 91.31 191 ASN A CA 1
ATOM 1498 C C . ASN A 1 191 ? 9.781 -11.997 -9.387 1.00 91.31 191 ASN A C 1
ATOM 1500 O O . ASN A 1 191 ? 8.629 -11.883 -8.991 1.00 91.31 191 ASN A O 1
ATOM 1504 N N . CYS A 1 192 ? 10.764 -11.210 -8.936 1.00 93.88 192 CYS A N 1
ATOM 1505 C CA . CYS A 1 192 ? 10.491 -10.122 -8.007 1.00 93.88 192 CYS A CA 1
ATOM 1506 C C . CYS A 1 192 ? 9.744 -8.985 -8.711 1.00 93.88 192 CYS A C 1
ATOM 1508 O O . CYS A 1 192 ? 10.199 -8.504 -9.753 1.00 93.88 192 CYS A O 1
ATOM 1510 N N . SER A 1 193 ? 8.633 -8.560 -8.118 1.00 94.25 193 SER A N 1
ATOM 1511 C CA . SER A 1 193 ? 7.723 -7.543 -8.659 1.00 94.25 193 SER A CA 1
ATOM 1512 C C . SER A 1 193 ? 7.837 -6.201 -7.942 1.00 94.25 193 SER A C 1
ATOM 1514 O O . SER A 1 193 ? 7.432 -5.178 -8.483 1.00 94.25 193 SER A O 1
ATOM 1516 N N . GLY A 1 194 ? 8.400 -6.180 -6.738 1.00 95.62 194 GLY A N 1
ATOM 1517 C CA . GLY A 1 194 ? 8.614 -4.957 -5.979 1.00 95.62 194 GLY A CA 1
ATOM 1518 C C . GLY A 1 194 ? 8.942 -5.231 -4.521 1.00 95.62 194 GLY A C 1
ATOM 1519 O O . GLY A 1 194 ? 8.928 -6.383 -4.076 1.00 95.62 194 GLY A O 1
ATOM 1520 N N . TYR A 1 195 ? 9.248 -4.170 -3.787 1.00 95.69 195 TYR A N 1
ATOM 1521 C CA . TYR A 1 195 ? 9.597 -4.241 -2.372 1.00 95.69 195 TYR A CA 1
ATOM 1522 C C . TYR A 1 195 ? 9.081 -3.021 -1.601 1.00 95.69 195 TYR A C 1
ATOM 1524 O O . TYR A 1 195 ? 8.727 -2.003 -2.189 1.00 95.69 195 TYR A O 1
ATOM 1532 N N . ALA A 1 196 ? 9.038 -3.124 -0.279 1.00 93.56 196 ALA A N 1
ATOM 1533 C CA . ALA A 1 196 ? 8.656 -2.049 0.633 1.00 93.56 196 ALA A CA 1
ATOM 1534 C C . ALA A 1 196 ? 9.434 -2.175 1.949 1.00 93.56 196 ALA A C 1
ATOM 1536 O O . ALA A 1 196 ? 10.009 -3.228 2.236 1.00 93.56 196 ALA A O 1
ATOM 1537 N N . SER A 1 197 ? 9.460 -1.109 2.749 1.00 88.31 197 SER A N 1
ATOM 1538 C CA . SER A 1 197 ? 10.029 -1.169 4.105 1.00 88.31 197 SER A CA 1
ATOM 1539 C C . SER A 1 197 ? 9.265 -2.172 4.982 1.00 88.31 197 SER A C 1
ATOM 1541 O O . SER A 1 197 ? 8.069 -2.378 4.789 1.00 88.31 197 SER A O 1
ATOM 1543 N N . LEU A 1 198 ? 9.937 -2.811 5.938 1.00 80.38 198 LEU A N 1
ATOM 1544 C CA . LEU A 1 198 ? 9.261 -3.653 6.932 1.00 80.38 198 LEU A CA 1
ATOM 1545 C C . LEU A 1 198 ? 8.701 -2.815 8.091 1.00 80.38 198 LEU A C 1
ATOM 1547 O O . LEU A 1 198 ? 7.653 -3.145 8.636 1.00 80.38 198 LEU A O 1
ATOM 1551 N N . ASP A 1 199 ? 9.396 -1.735 8.442 1.00 68.31 199 ASP A N 1
ATOM 1552 C CA . ASP A 1 199 ? 9.009 -0.779 9.476 1.00 68.31 199 ASP A CA 1
ATOM 1553 C C . ASP A 1 199 ? 9.028 0.633 8.873 1.00 68.31 199 ASP A C 1
ATOM 1555 O O . ASP A 1 199 ? 9.976 1.011 8.179 1.00 68.31 199 ASP A O 1
ATOM 1559 N N . ILE A 1 200 ? 7.954 1.394 9.077 1.00 61.69 200 ILE A N 1
ATOM 1560 C CA . ILE A 1 200 ? 7.821 2.771 8.581 1.00 61.69 200 ILE A CA 1
ATOM 1561 C C . ILE A 1 200 ? 8.461 3.759 9.574 1.00 61.69 200 ILE A C 1
ATOM 1563 O O . ILE A 1 200 ? 8.900 4.833 9.176 1.00 61.69 200 ILE A O 1
ATOM 1567 N N . ASN A 1 201 ? 8.573 3.377 10.852 1.00 57.19 201 ASN A N 1
ATOM 1568 C CA . ASN A 1 201 ? 9.080 4.230 11.929 1.00 57.19 201 ASN A CA 1
ATOM 1569 C C . ASN A 1 201 ? 10.600 4.114 12.103 1.00 57.19 201 ASN A C 1
ATOM 1571 O O . ASN A 1 201 ? 11.261 5.085 12.465 1.00 57.19 201 ASN A O 1
ATOM 1575 N N . ASN A 1 202 ? 11.164 2.932 11.844 1.00 53.12 202 ASN A N 1
ATOM 1576 C CA . ASN A 1 202 ? 12.609 2.731 11.802 1.00 53.12 202 ASN A CA 1
ATOM 1577 C C . ASN A 1 202 ? 13.090 2.860 10.361 1.00 53.12 202 ASN A C 1
ATOM 1579 O O . ASN A 1 202 ? 13.109 1.881 9.613 1.00 53.12 202 ASN A O 1
ATOM 1583 N N . GLU A 1 203 ? 13.474 4.079 9.977 1.00 54.91 203 GLU A N 1
ATOM 1584 C CA . GLU A 1 203 ? 14.010 4.389 8.652 1.00 54.91 203 GLU A CA 1
ATOM 1585 C C . GLU A 1 203 ? 15.143 3.416 8.262 1.00 54.91 203 GLU A C 1
ATOM 1587 O O . GLU A 1 203 ? 16.304 3.571 8.640 1.00 54.91 203 GLU A O 1
ATOM 1592 N N . GLY A 1 204 ? 14.799 2.399 7.466 1.00 56.75 204 GLY A N 1
ATOM 1593 C CA . GLY A 1 204 ? 15.755 1.563 6.748 1.00 56.75 204 GLY A CA 1
ATOM 1594 C C . GLY A 1 204 ? 16.164 0.238 7.392 1.00 56.75 204 GLY A C 1
ATOM 1595 O O . GLY A 1 204 ? 17.103 -0.366 6.867 1.00 56.75 204 GLY A O 1
ATOM 1596 N N . GLN A 1 205 ? 15.497 -0.251 8.447 1.00 73.19 205 GLN A N 1
ATOM 1597 C CA . GLN A 1 205 ? 15.763 -1.598 8.972 1.00 73.19 205 GLN A CA 1
ATOM 1598 C C . GLN A 1 205 ? 14.694 -2.609 8.544 1.00 73.19 205 GLN A C 1
ATOM 1600 O O . GLN A 1 205 ? 13.573 -2.631 9.042 1.00 73.19 205 GLN A O 1
ATOM 1605 N N . GLY A 1 206 ? 15.090 -3.506 7.648 1.00 84.12 206 GLY A N 1
ATOM 1606 C CA . GLY A 1 206 ? 14.257 -4.591 7.167 1.00 84.12 206 GLY A CA 1
ATOM 1607 C C . GLY A 1 206 ? 13.353 -4.199 6.001 1.00 84.12 206 GLY A C 1
ATOM 1608 O O . GLY A 1 206 ? 12.929 -3.053 5.851 1.00 84.12 206 GLY A O 1
ATOM 1609 N N . CYS A 1 207 ? 13.032 -5.17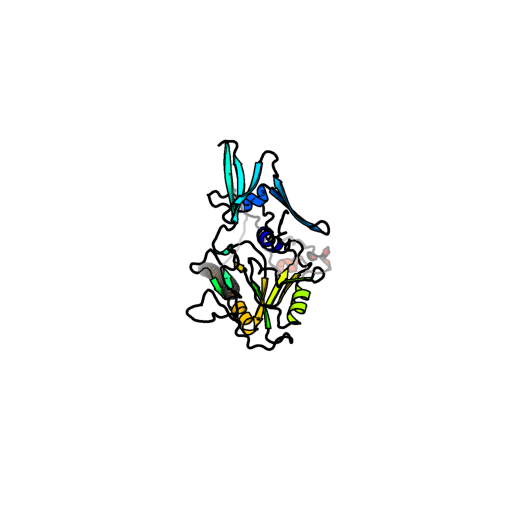7 5.160 1.00 89.75 207 CYS A N 1
ATOM 1610 C CA . CYS A 1 207 ? 12.127 -4.982 4.033 1.00 89.75 207 CYS A CA 1
ATOM 1611 C C . CYS A 1 207 ? 11.243 -6.203 3.766 1.00 89.75 207 CYS A C 1
ATOM 1613 O O . CYS A 1 207 ? 11.529 -7.319 4.208 1.00 89.75 207 CYS A O 1
ATOM 1615 N N . LEU A 1 208 ? 10.195 -5.984 2.979 1.00 93.12 208 LEU A N 1
ATOM 1616 C CA . LEU A 1 208 ? 9.399 -7.015 2.328 1.00 93.12 208 LEU A CA 1
ATOM 1617 C C . LEU A 1 208 ? 9.665 -6.969 0.823 1.00 93.12 208 LEU A C 1
ATOM 1619 O O . LEU A 1 208 ? 9.654 -5.890 0.237 1.00 93.12 208 LEU A O 1
ATOM 1623 N N . ALA A 1 209 ? 9.866 -8.123 0.188 1.00 95.62 209 ALA A N 1
ATOM 1624 C CA . ALA A 1 209 ? 9.951 -8.240 -1.269 1.00 95.62 209 ALA A CA 1
ATOM 1625 C C . ALA A 1 209 ? 8.923 -9.249 -1.795 1.00 95.62 209 ALA A C 1
ATOM 1627 O O . ALA A 1 209 ? 8.808 -10.356 -1.266 1.00 95.62 209 ALA A O 1
ATOM 1628 N N . TRP A 1 210 ? 8.190 -8.880 -2.846 1.00 96.62 210 TRP A N 1
ATOM 1629 C CA . TRP A 1 210 ? 7.120 -9.686 -3.436 1.00 96.62 210 TRP A CA 1
ATOM 1630 C C . TRP A 1 210 ? 7.595 -10.407 -4.690 1.00 96.62 210 TRP A C 1
ATOM 1632 O O . TRP A 1 210 ? 8.196 -9.797 -5.577 1.00 96.62 210 TRP A O 1
ATOM 1642 N N . TYR A 1 211 ? 7.258 -11.695 -4.799 1.00 94.69 211 TYR A N 1
ATOM 1643 C CA . TYR A 1 211 ? 7.625 -12.534 -5.940 1.00 94.69 211 TYR A CA 1
ATOM 1644 C C . TYR A 1 211 ? 6.381 -13.049 -6.679 1.00 94.69 211 TYR A C 1
ATOM 1646 O O . TYR A 1 211 ? 5.678 -13.947 -6.211 1.00 94.69 211 TYR A O 1
ATOM 1654 N N . GLY A 1 212 ? 6.128 -12.505 -7.870 1.00 92.19 212 GLY A N 1
ATOM 1655 C CA . GLY A 1 212 ? 4.986 -12.831 -8.723 1.00 92.19 212 GLY A CA 1
ATOM 1656 C C . GLY A 1 212 ? 3.865 -11.790 -8.656 1.00 92.19 212 GLY A C 1
ATOM 1657 O O . GLY A 1 212 ? 4.116 -10.595 -8.534 1.00 92.19 212 GLY A O 1
ATOM 1658 N N . MET A 1 213 ? 2.616 -12.232 -8.806 1.00 91.94 213 MET A N 1
ATOM 1659 C CA . MET A 1 213 ? 1.456 -11.331 -8.868 1.00 91.94 213 MET A CA 1
ATOM 1660 C C . MET A 1 213 ? 1.294 -10.466 -7.615 1.00 91.94 213 MET A C 1
ATOM 1662 O O . MET A 1 213 ? 1.422 -10.969 -6.500 1.00 91.94 213 MET A O 1
ATOM 1666 N N . LEU A 1 214 ? 0.978 -9.190 -7.837 1.00 94.38 214 LEU A N 1
ATOM 1667 C CA . LEU A 1 214 ? 0.607 -8.225 -6.805 1.00 94.38 214 LEU A CA 1
ATOM 1668 C C . LEU A 1 214 ? -0.920 -8.136 -6.760 1.00 94.38 214 LEU A C 1
ATOM 1670 O O . LEU A 1 214 ? -1.544 -7.937 -7.804 1.00 94.38 214 LEU A O 1
ATOM 1674 N N . ASN A 1 215 ? -1.505 -8.311 -5.579 1.00 93.50 215 ASN A N 1
ATOM 1675 C CA . ASN A 1 215 ? -2.950 -8.326 -5.362 1.00 93.50 215 ASN A CA 1
ATOM 1676 C C . ASN A 1 215 ? -3.310 -7.405 -4.198 1.00 93.50 215 ASN A C 1
ATOM 1678 O O . ASN A 1 215 ? -2.473 -7.169 -3.329 1.00 93.50 215 ASN A O 1
ATOM 1682 N N . ASP A 1 216 ? -4.571 -6.975 -4.162 1.00 93.38 216 ASP A N 1
ATOM 1683 C CA . ASP A 1 216 ? -5.157 -6.260 -3.022 1.00 93.38 216 ASP A CA 1
ATOM 1684 C C . ASP A 1 216 ? -4.466 -4.925 -2.687 1.00 93.38 216 ASP A C 1
ATOM 1686 O O . ASP A 1 216 ? -4.265 -4.574 -1.529 1.00 93.38 216 ASP A O 1
ATOM 1690 N N . MET A 1 217 ? -4.066 -4.185 -3.726 1.00 94.06 217 MET A N 1
ATOM 1691 C CA . MET A 1 217 ? -3.445 -2.868 -3.577 1.00 94.06 217 MET A CA 1
ATOM 1692 C C . MET A 1 217 ? -4.489 -1.751 -3.638 1.00 94.06 217 MET A C 1
ATOM 1694 O O . MET A 1 217 ? -5.387 -1.765 -4.485 1.00 94.06 217 MET A O 1
ATOM 1698 N N . GLN A 1 218 ? -4.298 -0.724 -2.814 1.00 92.81 218 GLN A N 1
ATOM 1699 C CA . GLN A 1 218 ? -5.150 0.464 -2.739 1.00 92.81 218 GLN A CA 1
ATOM 1700 C C . GLN A 1 218 ? -4.287 1.720 -2.635 1.00 92.81 218 GLN A C 1
ATOM 1702 O O . GLN A 1 218 ? -3.207 1.693 -2.052 1.00 92.81 218 GLN A O 1
ATOM 1707 N N . GLN A 1 219 ? -4.745 2.813 -3.230 1.00 93.50 219 GLN A N 1
ATOM 1708 C CA . GLN A 1 219 ? -4.138 4.133 -3.163 1.00 93.50 219 GLN A CA 1
ATOM 1709 C C . GLN A 1 219 ? -4.932 4.986 -2.179 1.00 93.50 219 GLN A C 1
ATOM 1711 O O . GLN A 1 219 ? -6.122 5.230 -2.394 1.00 93.50 219 GLN A O 1
ATOM 1716 N N . TYR A 1 220 ? -4.246 5.506 -1.171 1.00 85.88 220 TYR A N 1
ATOM 1717 C CA . TYR A 1 220 ? -4.765 6.520 -0.264 1.00 85.88 220 TYR A CA 1
ATOM 1718 C C . TYR A 1 220 ? -4.324 7.918 -0.712 1.00 85.88 220 TYR A C 1
ATOM 1720 O O . TYR A 1 220 ? -3.421 8.075 -1.542 1.00 85.88 220 TYR A O 1
ATOM 1728 N N . THR A 1 221 ? -4.995 8.945 -0.194 1.00 80.12 221 THR A N 1
ATOM 1729 C CA . THR A 1 221 ? -4.686 10.355 -0.477 1.00 80.12 221 THR A CA 1
ATOM 1730 C C . THR A 1 221 ? -3.484 10.852 0.310 1.00 80.12 221 THR A C 1
ATOM 1732 O O . THR A 1 221 ? -2.636 11.535 -0.259 1.00 80.12 221 THR A O 1
ATOM 1735 N N . GLU A 1 222 ? -3.414 10.512 1.596 1.00 70.31 222 GLU A N 1
ATOM 1736 C CA . GLU A 1 222 ? -2.413 11.059 2.525 1.00 70.31 222 GLU A CA 1
ATOM 1737 C C . GLU A 1 222 ? -1.768 9.986 3.418 1.00 70.31 222 GLU A C 1
ATOM 1739 O O . GLU A 1 222 ? -0.641 10.165 3.872 1.00 70.31 222 GLU A O 1
ATOM 1744 N N . GLU A 1 223 ? -2.422 8.838 3.600 1.00 72.00 223 GLU A N 1
ATOM 1745 C CA . GLU A 1 223 ? -1.977 7.749 4.480 1.00 72.00 223 GLU A CA 1
ATOM 1746 C C . GLU A 1 223 ? -1.352 6.580 3.696 1.00 72.00 223 GLU A C 1
ATOM 1748 O O . GLU A 1 223 ? -1.305 6.595 2.469 1.00 72.00 223 GLU A O 1
ATOM 1753 N N . GLY A 1 224 ? -0.826 5.565 4.381 1.00 78.25 224 GLY A N 1
ATOM 1754 C CA . GLY A 1 224 ? -0.254 4.366 3.758 1.00 78.25 224 GLY A CA 1
ATOM 1755 C C . GLY A 1 224 ? 1.262 4.405 3.564 1.00 78.25 224 GLY A C 1
ATOM 1756 O O . GLY A 1 224 ? 1.964 5.283 4.060 1.00 78.25 224 GLY A O 1
ATOM 1757 N N . GLN A 1 225 ? 1.777 3.411 2.842 1.00 84.25 225 GLN A N 1
ATOM 1758 C CA . GLN A 1 225 ? 3.207 3.129 2.776 1.00 84.25 225 GLN A CA 1
ATOM 1759 C C . GLN A 1 225 ? 3.761 3.279 1.356 1.00 84.25 225 GLN A C 1
ATOM 1761 O O . GLN A 1 225 ? 3.055 3.122 0.362 1.00 84.25 225 GLN A O 1
ATOM 1766 N N . ASP A 1 226 ? 5.056 3.571 1.260 1.00 90.31 226 ASP A N 1
ATOM 1767 C CA . ASP A 1 226 ? 5.785 3.531 -0.001 1.00 90.31 226 ASP A CA 1
ATOM 1768 C C . ASP A 1 226 ? 6.027 2.089 -0.479 1.00 90.31 226 ASP A C 1
ATOM 1770 O O . ASP A 1 226 ? 6.658 1.282 0.211 1.00 90.31 226 ASP A O 1
ATOM 1774 N N . PHE A 1 227 ? 5.608 1.797 -1.709 1.00 94.75 227 PHE A N 1
ATOM 1775 C CA . PHE A 1 227 ? 5.915 0.562 -2.427 1.00 94.75 227 PHE A CA 1
ATOM 1776 C C . PHE A 1 227 ? 6.786 0.853 -3.652 1.00 94.75 227 PHE A C 1
ATOM 1778 O O . PHE A 1 227 ? 6.505 1.748 -4.448 1.00 94.75 227 PHE A O 1
ATOM 1785 N N . TYR A 1 228 ? 7.849 0.081 -3.834 1.00 96.19 228 TYR A N 1
ATOM 1786 C CA . TYR A 1 228 ? 8.791 0.217 -4.937 1.00 96.19 228 TYR A CA 1
ATOM 1787 C C . TYR A 1 228 ? 8.478 -0.848 -5.986 1.00 96.19 228 TYR A C 1
ATOM 1789 O O . TYR A 1 228 ? 8.933 -1.988 -5.893 1.00 96.19 228 TYR A O 1
ATOM 1797 N N . LEU A 1 229 ? 7.677 -0.475 -6.984 1.00 95.88 229 LEU A N 1
ATOM 1798 C CA . LEU A 1 229 ? 7.247 -1.352 -8.072 1.00 95.88 229 LEU A CA 1
ATOM 1799 C C . LEU A 1 229 ? 8.373 -1.533 -9.090 1.00 95.88 229 LEU A C 1
ATOM 1801 O O . LEU A 1 229 ? 8.891 -0.549 -9.619 1.00 95.88 229 LEU A O 1
ATOM 1805 N N . ARG A 1 230 ? 8.726 -2.776 -9.415 1.00 93.31 230 ARG A N 1
ATOM 1806 C CA . ARG A 1 230 ? 9.695 -3.062 -10.476 1.00 93.31 230 ARG A CA 1
ATOM 1807 C C . ARG A 1 230 ? 9.071 -2.796 -11.842 1.00 93.31 230 ARG A C 1
ATOM 1809 O O . ARG A 1 230 ? 8.027 -3.350 -12.165 1.00 93.31 230 ARG A O 1
ATOM 1816 N N . VAL A 1 231 ? 9.735 -1.981 -12.652 1.00 91.00 231 VAL A N 1
ATOM 1817 C CA . VAL A 1 231 ? 9.280 -1.585 -13.989 1.00 91.00 231 VAL A CA 1
ATOM 1818 C C . VAL A 1 231 ? 10.458 -1.479 -14.962 1.00 91.00 231 VAL A C 1
ATOM 1820 O O . VAL A 1 231 ? 11.625 -1.438 -14.563 1.00 91.00 231 VAL A O 1
ATOM 1823 N N . GLU A 1 232 ? 10.164 -1.395 -16.257 1.00 88.62 232 GLU A N 1
ATOM 1824 C CA . GLU A 1 232 ? 11.178 -1.129 -17.278 1.00 88.62 232 GLU A CA 1
ATOM 1825 C C . GLU A 1 232 ? 11.705 0.318 -17.229 1.00 88.62 232 GLU A C 1
ATOM 1827 O O . GLU A 1 232 ? 11.017 1.257 -16.817 1.00 88.62 232 GLU A O 1
ATOM 1832 N N . ALA A 1 233 ? 12.922 0.530 -17.731 1.00 87.12 233 ALA A N 1
ATOM 1833 C CA . ALA A 1 233 ? 13.559 1.846 -17.768 1.00 87.12 233 ALA A CA 1
ATOM 1834 C C . ALA A 1 233 ? 12.769 2.884 -18.587 1.00 87.12 233 ALA A C 1
ATOM 1836 O O . ALA A 1 233 ? 12.783 4.074 -18.258 1.00 87.12 233 ALA A O 1
ATOM 1837 N N . GLY A 1 234 ? 12.063 2.442 -19.635 1.00 86.00 234 GLY A N 1
ATOM 1838 C CA . GLY A 1 234 ? 11.182 3.298 -20.432 1.00 86.00 234 GLY A CA 1
ATOM 1839 C C . GLY A 1 234 ? 10.044 3.891 -19.600 1.00 86.00 234 GLY A C 1
ATOM 1840 O O . GLY A 1 234 ? 9.766 5.088 -19.696 1.00 86.00 234 GLY A O 1
ATOM 1841 N N . GLU A 1 235 ? 9.450 3.087 -18.721 1.00 88.44 235 GLU A N 1
ATOM 1842 C CA . GLU A 1 235 ? 8.390 3.517 -17.814 1.00 88.44 235 GLU A CA 1
ATOM 1843 C C . GLU A 1 235 ? 8.926 4.490 -16.760 1.00 88.44 235 GLU A C 1
ATOM 1845 O O . GLU A 1 235 ? 8.364 5.571 -16.567 1.00 88.44 235 GLU A O 1
ATOM 1850 N N . LEU A 1 236 ? 10.093 4.198 -16.172 1.00 87.94 236 LEU A N 1
ATOM 1851 C CA . LEU A 1 236 ? 10.770 5.129 -15.258 1.00 87.94 236 LEU A CA 1
ATOM 1852 C C . LEU A 1 236 ? 11.007 6.499 -15.905 1.00 87.94 236 LEU A C 1
ATOM 1854 O O . LEU A 1 236 ? 10.851 7.536 -15.255 1.00 87.94 236 LEU A O 1
ATOM 1858 N N . ALA A 1 237 ? 11.367 6.530 -17.191 1.00 86.44 237 ALA A N 1
ATOM 1859 C CA . ALA A 1 237 ? 11.587 7.774 -17.918 1.00 86.44 237 ALA A CA 1
ATOM 1860 C C . ALA A 1 237 ? 10.297 8.597 -18.093 1.00 86.44 237 ALA A C 1
ATOM 1862 O O . ALA A 1 237 ? 10.362 9.829 -18.026 1.00 86.44 237 ALA A O 1
ATOM 1863 N N . LYS A 1 238 ? 9.130 7.957 -18.271 1.00 87.81 238 LYS A N 1
ATOM 1864 C CA . LYS A 1 238 ? 7.829 8.651 -18.339 1.00 87.81 238 LYS A CA 1
ATOM 1865 C C . LYS A 1 238 ? 7.516 9.357 -17.018 1.00 87.81 238 LYS A C 1
ATOM 1867 O O . LYS A 1 238 ? 7.218 10.551 -17.019 1.00 87.81 238 LYS A O 1
ATOM 1872 N N . TYR A 1 239 ? 7.687 8.658 -15.895 1.00 82.06 239 TYR A N 1
ATOM 1873 C CA . TYR A 1 239 ? 7.415 9.201 -14.558 1.00 82.06 239 TYR A CA 1
ATOM 1874 C C . TYR A 1 239 ? 8.442 10.245 -14.095 1.00 82.06 239 TYR A C 1
ATOM 1876 O O . TYR A 1 239 ? 8.111 11.172 -13.357 1.00 82.06 239 TYR A O 1
ATOM 1884 N N . ARG A 1 240 ? 9.695 10.164 -14.560 1.00 78.38 240 ARG A N 1
ATOM 1885 C CA . ARG A 1 240 ? 10.686 11.231 -14.329 1.00 78.38 240 ARG A CA 1
ATOM 1886 C C . ARG A 1 240 ? 10.334 12.523 -15.067 1.00 78.38 240 ARG A C 1
ATOM 1888 O O . ARG A 1 240 ? 10.572 13.595 -14.523 1.00 78.38 240 ARG A O 1
ATOM 1895 N N . LYS A 1 241 ? 9.770 12.434 -16.278 1.00 65.75 241 LYS A N 1
ATOM 1896 C CA . LYS A 1 241 ? 9.356 13.603 -17.076 1.00 65.75 241 LYS A CA 1
ATOM 1897 C C . LYS A 1 241 ? 8.071 14.259 -16.566 1.00 65.75 241 LYS A C 1
ATOM 1899 O O . LYS A 1 241 ? 7.912 15.461 -16.746 1.00 65.75 241 LYS A O 1
ATOM 1904 N N . SER A 1 242 ? 7.173 13.496 -15.940 1.00 59.47 242 SER A N 1
ATOM 1905 C CA . SER A 1 242 ? 5.941 14.027 -15.340 1.00 59.47 242 SER A CA 1
ATOM 1906 C C . SER A 1 242 ? 6.160 14.687 -13.975 1.00 59.47 242 SER A C 1
ATOM 1908 O O . SER A 1 242 ? 5.320 15.478 -13.543 1.00 59.47 242 SER A O 1
ATOM 1910 N N . ARG A 1 243 ? 7.299 14.436 -13.303 1.00 50.62 243 ARG A N 1
ATOM 1911 C CA . ARG A 1 243 ? 7.703 15.249 -12.148 1.00 50.62 243 ARG A CA 1
ATOM 1912 C C . ARG A 1 243 ? 7.836 16.707 -12.593 1.00 50.62 243 ARG A C 1
ATOM 1914 O O . ARG A 1 243 ? 8.432 16.968 -13.637 1.00 50.62 243 ARG A O 1
ATOM 1921 N N . PRO A 1 244 ? 7.323 17.675 -11.818 1.00 47.41 244 PRO A N 1
ATOM 1922 C CA . PRO A 1 244 ? 7.231 19.059 -12.243 1.00 47.41 244 PRO A CA 1
ATOM 1923 C C . PRO A 1 244 ? 8.599 19.750 -12.143 1.00 47.41 244 PRO A C 1
ATOM 1925 O O . PRO A 1 244 ? 8.763 20.714 -11.403 1.00 47.41 244 PRO A O 1
ATOM 1928 N N . LEU A 1 245 ? 9.581 19.324 -12.942 1.00 47.25 245 LEU A N 1
ATOM 1929 C CA . LEU A 1 245 ? 10.754 20.147 -13.250 1.00 47.25 245 LEU A CA 1
ATOM 1930 C C . LEU A 1 245 ? 10.325 21.480 -13.891 1.00 47.25 245 LEU A C 1
ATOM 1932 O O . LEU A 1 245 ? 11.016 22.487 -13.760 1.00 47.25 245 LEU A O 1
ATOM 1936 N N . ALA A 1 246 ? 9.134 21.516 -14.500 1.00 48.00 246 ALA A N 1
ATOM 1937 C CA . ALA A 1 246 ? 8.498 22.740 -14.965 1.00 48.00 246 ALA A CA 1
ATOM 1938 C C . ALA A 1 246 ? 8.193 23.737 -13.825 1.00 48.00 246 ALA A C 1
ATOM 1940 O O . ALA A 1 246 ? 8.262 24.938 -14.056 1.00 48.00 246 ALA A O 1
ATOM 1941 N N . LYS A 1 247 ? 7.918 23.294 -12.585 1.00 48.62 247 LYS A N 1
ATOM 1942 C CA . LYS A 1 247 ? 7.641 24.223 -11.470 1.00 48.62 247 LYS A CA 1
ATOM 1943 C C . LYS A 1 247 ? 8.914 24.910 -10.957 1.00 48.62 247 LYS A C 1
ATOM 1945 O O . LYS A 1 247 ? 8.872 26.106 -10.686 1.00 48.62 247 LYS A O 1
ATOM 1950 N N . ALA A 1 248 ? 10.048 24.205 -10.914 1.00 50.69 248 ALA A N 1
ATOM 1951 C CA . ALA A 1 248 ? 11.333 24.794 -10.519 1.00 50.69 248 ALA A CA 1
ATOM 1952 C C . ALA A 1 248 ? 11.868 25.788 -11.570 1.00 50.69 248 ALA A C 1
ATOM 1954 O O . ALA A 1 248 ? 12.340 26.868 -11.218 1.00 50.69 248 ALA A O 1
ATOM 1955 N N . GLY A 1 249 ? 11.727 25.467 -12.863 1.00 53.78 249 GLY A N 1
ATOM 1956 C CA . GLY A 1 249 ? 12.114 26.371 -13.952 1.00 53.78 249 GLY A CA 1
ATOM 1957 C C . GLY A 1 249 ? 11.259 27.643 -14.018 1.00 53.78 249 GLY A C 1
ATOM 1958 O O . GLY A 1 249 ? 11.794 28.732 -14.213 1.00 53.78 249 GLY A O 1
ATOM 1959 N N . IL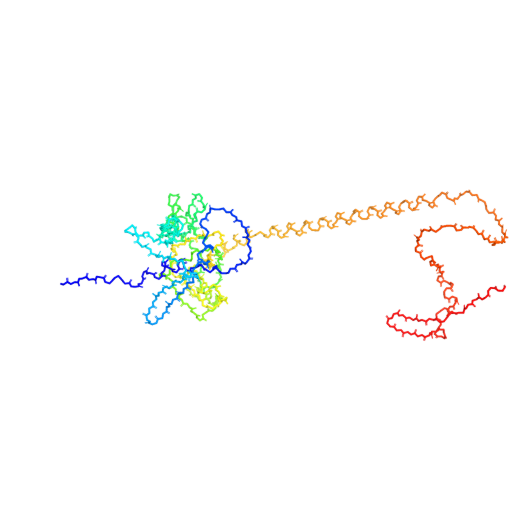E A 1 250 ? 9.945 27.528 -13.792 1.00 59.41 250 ILE A N 1
ATOM 1960 C CA . ILE A 1 250 ? 9.025 28.677 -13.790 1.00 59.41 250 ILE A CA 1
ATOM 1961 C C . ILE A 1 250 ? 9.259 29.580 -12.567 1.00 59.41 250 ILE A C 1
ATOM 1963 O O . ILE A 1 250 ? 9.252 30.801 -12.711 1.00 59.41 250 ILE A O 1
ATOM 1967 N N . GLN A 1 251 ? 9.535 29.018 -11.382 1.00 55.47 251 GLN A N 1
ATOM 1968 C CA . GLN A 1 251 ? 9.861 29.821 -10.194 1.00 55.47 251 GLN A CA 1
ATOM 1969 C C . GLN A 1 251 ? 11.194 30.571 -10.337 1.00 55.47 251 GLN A C 1
ATOM 1971 O O . GLN A 1 251 ? 11.257 31.756 -10.013 1.00 55.47 251 GLN A O 1
ATOM 1976 N N . ALA A 1 252 ? 12.234 29.935 -10.885 1.00 58.25 252 ALA A N 1
ATOM 1977 C CA . ALA A 1 252 ? 13.508 30.606 -11.148 1.00 58.25 252 ALA A CA 1
ATOM 1978 C C . ALA A 1 252 ? 13.368 31.720 -12.206 1.00 58.25 252 ALA A C 1
ATOM 1980 O O . ALA A 1 252 ? 13.902 32.814 -12.027 1.00 58.25 252 ALA A O 1
ATOM 1981 N N . ALA A 1 253 ? 12.596 31.483 -13.274 1.00 64.12 253 ALA A N 1
ATOM 1982 C CA . ALA A 1 253 ? 12.335 32.484 -14.309 1.00 64.12 253 ALA A CA 1
ATOM 1983 C C . ALA A 1 253 ? 11.548 33.697 -13.777 1.00 64.12 253 ALA A C 1
ATOM 1985 O O . ALA A 1 253 ? 11.863 34.836 -14.125 1.00 64.12 253 ALA A O 1
ATOM 1986 N N . LEU A 1 254 ? 10.572 33.475 -12.888 1.00 68.88 254 LEU A N 1
ATOM 1987 C CA . LEU A 1 254 ? 9.815 34.551 -12.241 1.00 68.88 254 LEU A CA 1
ATOM 1988 C C . LEU A 1 254 ? 10.710 35.423 -11.351 1.00 68.88 254 LEU A C 1
ATOM 1990 O O . LEU A 1 254 ? 10.665 36.647 -11.474 1.00 68.88 254 LEU A O 1
ATOM 1994 N N . ILE A 1 255 ? 11.577 34.823 -10.532 1.00 72.25 255 ILE A N 1
ATOM 1995 C CA . ILE A 1 255 ? 12.503 35.562 -9.655 1.00 72.25 255 ILE A CA 1
ATOM 1996 C C . ILE A 1 255 ? 13.475 36.425 -10.474 1.00 72.25 255 ILE A C 1
ATOM 1998 O O . ILE A 1 255 ? 13.670 37.603 -10.169 1.00 72.25 255 ILE A O 1
ATOM 2002 N N . VAL A 1 256 ? 14.035 35.874 -11.557 1.00 78.12 256 VAL A N 1
ATOM 2003 C CA . VAL A 1 256 ? 14.940 36.618 -12.448 1.00 78.12 256 VAL A CA 1
ATOM 2004 C C . VAL A 1 256 ? 14.202 37.761 -13.153 1.00 78.12 256 VAL A C 1
ATOM 2006 O O . VAL A 1 256 ? 14.729 38.870 -13.235 1.00 78.12 256 VAL A O 1
ATOM 2009 N N . SER A 1 257 ? 12.961 37.539 -13.602 1.00 78.94 257 SER A N 1
ATOM 2010 C CA . SER A 1 257 ? 12.171 38.576 -14.280 1.00 78.94 257 SER A CA 1
ATOM 2011 C C . SER A 1 257 ? 11.859 39.782 -13.382 1.00 78.94 257 SER A C 1
ATOM 2013 O O . SER A 1 257 ? 11.983 40.928 -13.819 1.00 78.94 257 SER A O 1
ATOM 2015 N N . VAL A 1 258 ? 11.541 39.540 -12.104 1.00 85.12 258 VAL A N 1
ATOM 2016 C CA . VAL A 1 258 ? 11.262 40.596 -11.119 1.00 85.12 258 VAL A CA 1
ATOM 2017 C C . VAL A 1 258 ? 12.534 41.376 -10.782 1.00 85.12 258 VAL A C 1
ATOM 2019 O O . VAL A 1 258 ? 12.501 42.606 -10.719 1.00 85.12 258 VAL A O 1
ATOM 2022 N N . GLY A 1 259 ? 13.671 40.687 -10.640 1.00 86.12 259 GLY A N 1
ATOM 2023 C CA . GLY A 1 259 ? 14.967 41.329 -10.404 1.00 86.12 259 GLY A CA 1
ATOM 2024 C C . GLY A 1 259 ? 15.375 42.282 -11.533 1.00 86.12 259 GLY A C 1
ATOM 2025 O O . GLY A 1 259 ? 15.784 43.414 -11.272 1.00 86.12 259 GLY A O 1
ATOM 2026 N N . VAL A 1 260 ? 15.200 41.866 -12.793 1.00 89.56 260 VAL A N 1
ATOM 2027 C CA . VAL A 1 260 ? 15.513 42.700 -13.967 1.00 89.56 260 VAL A CA 1
ATOM 2028 C C . VAL A 1 260 ? 14.580 43.911 -14.058 1.00 89.56 260 VAL A C 1
ATOM 2030 O O . VAL A 1 260 ? 15.047 45.025 -14.300 1.00 89.56 260 VAL A O 1
ATOM 2033 N N . ALA A 1 261 ? 13.279 43.731 -13.813 1.00 87.94 261 ALA A N 1
ATOM 2034 C CA . ALA A 1 261 ? 12.319 44.833 -13.826 1.00 87.94 261 ALA A CA 1
ATOM 2035 C C . ALA A 1 261 ? 12.635 45.890 -12.751 1.00 87.94 261 ALA A C 1
ATOM 2037 O O . ALA A 1 261 ? 12.659 47.086 -13.051 1.00 87.94 261 ALA A O 1
ATOM 2038 N N . LEU A 1 262 ? 12.952 45.464 -11.522 1.00 90.38 262 LEU A N 1
ATOM 2039 C CA . LEU A 1 262 ? 13.342 46.371 -10.437 1.00 90.38 262 LEU A CA 1
ATOM 2040 C C . LEU A 1 262 ? 14.638 47.124 -10.754 1.00 90.38 262 LEU A C 1
ATOM 2042 O O . LEU A 1 262 ? 14.713 48.334 -10.535 1.00 90.38 262 LEU A O 1
ATOM 2046 N N . PHE A 1 263 ? 15.634 46.444 -11.326 1.00 90.94 263 PHE A N 1
ATOM 2047 C CA . PHE A 1 263 ? 16.888 47.079 -11.729 1.00 90.94 263 PHE A CA 1
ATOM 2048 C C . PHE A 1 263 ? 16.670 48.160 -12.797 1.00 90.94 263 PHE A C 1
ATOM 2050 O O . PHE A 1 263 ? 17.212 49.261 -12.686 1.00 90.94 263 PHE A O 1
ATOM 2057 N N . LEU A 1 264 ? 15.831 47.887 -13.803 1.00 91.31 264 LEU A N 1
ATOM 2058 C CA . LEU A 1 264 ? 15.492 48.859 -14.845 1.00 91.31 264 LEU A CA 1
ATOM 2059 C C . LEU A 1 264 ? 14.750 50.076 -14.278 1.00 91.31 264 LEU A C 1
ATOM 2061 O O . LEU A 1 264 ? 15.060 51.204 -14.659 1.00 91.31 264 LEU A O 1
ATOM 2065 N N . ILE A 1 265 ? 13.823 49.878 -13.337 1.00 91.44 265 ILE A N 1
ATOM 2066 C CA . ILE A 1 265 ? 13.109 50.982 -12.676 1.00 91.44 265 ILE A CA 1
ATOM 2067 C C . ILE A 1 265 ? 14.089 51.866 -11.900 1.00 91.44 265 ILE A C 1
ATOM 2069 O O . ILE A 1 265 ? 14.090 53.085 -12.081 1.00 91.44 265 ILE A O 1
ATOM 2073 N N . VAL A 1 266 ? 14.967 51.270 -11.087 1.00 91.50 266 VAL A N 1
ATOM 2074 C CA . VAL A 1 266 ? 15.985 52.016 -10.330 1.00 91.50 266 VAL A CA 1
ATOM 2075 C C . VAL A 1 266 ? 16.915 52.773 -11.278 1.00 91.50 266 VAL A C 1
ATOM 2077 O O . VAL A 1 266 ? 17.169 53.960 -11.072 1.00 91.50 266 VAL A O 1
ATOM 2080 N N . PHE A 1 267 ? 17.363 52.136 -12.361 1.00 91.25 267 PHE A N 1
ATOM 2081 C CA . PHE A 1 267 ? 18.213 52.771 -13.364 1.00 91.25 267 PHE A CA 1
ATOM 2082 C C . PHE A 1 267 ? 17.535 53.989 -14.010 1.00 91.25 267 PHE A C 1
ATOM 2084 O O . PHE A 1 267 ? 18.136 55.063 -14.085 1.00 91.25 267 PHE A O 1
ATOM 2091 N N . LEU A 1 268 ? 16.266 53.864 -14.411 1.00 90.81 268 LEU A N 1
ATOM 2092 C CA . LEU A 1 268 ? 15.495 54.961 -14.999 1.00 90.81 268 LEU A CA 1
ATOM 2093 C C . LEU A 1 268 ? 15.294 56.116 -14.011 1.00 90.81 268 LEU A C 1
ATOM 2095 O O . LEU A 1 268 ? 15.489 57.274 -14.389 1.00 90.81 268 LEU A O 1
ATOM 2099 N N . VAL A 1 269 ? 14.982 55.823 -12.745 1.00 90.38 269 VAL A N 1
ATOM 2100 C CA . VAL A 1 269 ? 14.860 56.835 -11.681 1.00 90.38 269 VAL A CA 1
ATOM 2101 C C . VAL A 1 269 ? 16.195 57.553 -11.461 1.00 90.38 269 VAL A C 1
ATOM 2103 O O . VAL A 1 269 ? 16.239 58.786 -11.457 1.00 90.38 269 VAL A O 1
ATOM 2106 N N . CYS A 1 270 ? 17.308 56.820 -11.374 1.00 86.56 270 CYS A N 1
ATOM 2107 C CA . CYS A 1 270 ? 18.644 57.404 -11.261 1.00 86.56 270 CYS A CA 1
ATOM 2108 C C . CYS A 1 270 ? 18.995 58.292 -12.467 1.00 86.56 270 CYS A C 1
ATOM 2110 O O . CYS A 1 270 ? 19.543 59.386 -12.295 1.00 86.56 270 CYS A O 1
ATOM 2112 N N . CYS A 1 271 ? 18.663 57.864 -13.688 1.00 85.19 271 CYS A N 1
ATOM 2113 C CA . CYS A 1 271 ? 18.839 58.667 -14.897 1.00 85.19 271 CYS A CA 1
ATOM 2114 C C . CYS A 1 271 ? 17.987 59.944 -14.868 1.00 85.19 271 CYS A C 1
ATOM 2116 O O . CYS A 1 271 ? 18.468 61.007 -15.266 1.00 85.19 271 CYS A O 1
ATOM 2118 N N . PHE A 1 272 ? 16.752 59.868 -14.368 1.00 83.75 272 PHE A N 1
ATOM 2119 C CA . PHE A 1 272 ? 15.853 61.016 -14.264 1.00 83.75 272 PHE A CA 1
ATOM 2120 C C . PHE A 1 272 ? 16.359 62.045 -13.243 1.00 83.75 272 PHE A C 1
ATOM 2122 O O . PHE A 1 272 ? 16.425 63.238 -13.545 1.00 83.75 272 PHE A O 1
ATOM 2129 N N . ILE A 1 273 ? 16.828 61.590 -12.075 1.00 82.69 273 ILE A N 1
ATOM 2130 C CA . ILE A 1 273 ? 17.446 62.450 -11.051 1.00 82.69 273 ILE A CA 1
ATOM 2131 C C . ILE A 1 273 ? 18.718 63.114 -11.600 1.00 82.69 273 ILE A C 1
ATOM 2133 O O . ILE A 1 273 ? 18.902 64.325 -11.451 1.00 82.69 273 ILE A O 1
ATOM 2137 N N . ARG A 1 274 ? 19.572 62.362 -12.310 1.00 79.62 274 ARG A N 1
ATOM 2138 C CA . ARG A 1 274 ? 20.780 62.906 -12.957 1.00 79.62 274 ARG A CA 1
ATOM 2139 C C . ARG A 1 274 ? 20.457 63.953 -14.026 1.00 79.62 274 ARG A C 1
ATOM 2141 O O . ARG A 1 274 ? 21.161 64.960 -14.110 1.00 79.62 274 ARG A O 1
ATOM 2148 N N . LYS A 1 275 ? 19.387 63.765 -14.808 1.00 74.56 275 LYS A N 1
ATOM 2149 C CA . LYS A 1 275 ? 18.909 64.765 -15.778 1.00 74.56 275 LYS A CA 1
ATOM 2150 C C . LYS A 1 275 ? 18.366 66.022 -15.092 1.00 74.56 275 LYS A C 1
ATOM 2152 O O . LYS A 1 275 ? 18.667 67.121 -15.551 1.00 74.56 275 LYS A O 1
ATOM 2157 N N . LYS A 1 276 ? 17.652 65.886 -13.967 1.00 65.31 276 LYS A N 1
ATOM 2158 C CA . LYS A 1 276 ? 17.145 67.028 -13.186 1.00 65.31 276 LYS A CA 1
ATOM 2159 C C . LYS A 1 276 ? 18.281 67.839 -12.544 1.00 65.31 276 LYS A C 1
ATOM 2161 O O . LYS A 1 276 ? 18.229 69.064 -12.556 1.00 65.31 276 LYS A O 1
ATOM 2166 N N . LYS A 1 277 ? 19.354 67.176 -12.089 1.00 59.53 277 LYS A N 1
ATOM 2167 C CA . LYS A 1 277 ? 20.557 67.844 -11.556 1.00 59.53 277 LYS A CA 1
ATOM 2168 C C . LYS A 1 277 ? 21.334 68.600 -12.649 1.00 59.53 277 LYS A C 1
ATOM 2170 O O . LYS A 1 277 ? 21.736 69.734 -12.428 1.00 59.53 277 LYS A O 1
ATOM 2175 N N . LYS A 1 278 ? 21.431 68.048 -13.869 1.00 54.81 278 LYS A N 1
ATOM 2176 C CA . LYS A 1 278 ? 22.040 68.729 -15.037 1.00 54.81 278 LYS A CA 1
ATOM 2177 C C . LYS A 1 278 ? 21.208 69.887 -15.613 1.00 54.81 278 LYS A C 1
ATOM 2179 O O . LYS A 1 278 ? 21.774 70.753 -16.271 1.00 54.81 278 LYS A O 1
ATOM 2184 N N . ALA A 1 279 ? 19.894 69.917 -15.382 1.00 53.88 279 ALA A N 1
ATOM 2185 C CA . ALA A 1 279 ? 19.028 71.030 -15.786 1.00 53.88 279 ALA A CA 1
ATOM 2186 C C . ALA A 1 279 ? 19.059 72.214 -14.796 1.00 53.88 279 ALA A C 1
ATOM 2188 O O . ALA A 1 279 ? 18.702 73.324 -15.177 1.00 53.88 279 ALA A O 1
ATOM 2189 N N . SER A 1 280 ? 19.527 71.997 -13.560 1.00 50.25 280 SER A N 1
ATOM 2190 C CA . SER A 1 280 ? 19.702 73.055 -12.554 1.00 50.25 280 SER A CA 1
ATOM 2191 C C . SER A 1 280 ? 21.047 73.793 -12.666 1.00 50.25 280 SER A C 1
ATOM 2193 O O . SER A 1 280 ? 21.126 74.944 -12.253 1.00 50.25 280 SER A O 1
ATOM 2195 N N . ASP A 1 281 ? 22.076 73.184 -13.269 1.00 51.28 281 ASP A N 1
ATOM 2196 C CA . ASP A 1 281 ? 23.413 73.791 -13.443 1.00 51.28 281 ASP A CA 1
ATOM 2197 C C . ASP A 1 281 ? 23.571 74.635 -14.724 1.00 51.28 281 ASP A C 1
ATOM 2199 O O . ASP A 1 281 ? 24.607 75.258 -14.939 1.00 51.28 281 ASP A O 1
ATOM 2203 N N . ARG A 1 282 ? 22.550 74.697 -15.593 1.00 46.66 282 ARG A N 1
ATOM 2204 C CA . ARG A 1 282 ? 22.610 75.465 -16.855 1.00 46.66 282 ARG A CA 1
ATOM 2205 C C . ARG A 1 282 ? 21.985 76.866 -16.772 1.00 46.66 282 ARG A C 1
ATOM 2207 O O . ARG A 1 282 ? 22.024 77.588 -17.759 1.00 46.66 282 ARG A O 1
ATOM 2214 N N . ASN A 1 283 ? 21.434 77.264 -15.619 1.00 44.34 283 ASN A N 1
ATOM 2215 C CA . ASN A 1 283 ? 20.678 78.519 -15.471 1.00 44.34 283 ASN A CA 1
ATOM 2216 C C . ASN A 1 283 ? 21.296 79.552 -14.506 1.00 44.34 283 ASN A C 1
ATOM 2218 O O . ASN A 1 283 ? 20.606 80.467 -14.068 1.00 44.34 283 ASN A O 1
ATOM 2222 N N . ARG A 1 284 ? 22.599 79.461 -14.199 1.00 43.69 284 ARG A N 1
ATOM 2223 C CA . ARG A 1 284 ? 23.329 80.515 -13.464 1.00 43.69 284 ARG A CA 1
ATOM 2224 C C . ARG A 1 284 ? 24.578 80.984 -14.211 1.00 43.69 284 ARG A C 1
ATOM 2226 O O . ARG A 1 284 ? 25.673 81.025 -13.665 1.00 43.69 284 ARG A O 1
ATOM 2233 N N . SER A 1 285 ? 24.408 81.359 -15.474 1.00 43.88 285 SER A N 1
ATOM 2234 C CA . SER A 1 285 ? 25.442 82.048 -16.249 1.00 43.88 285 SER A CA 1
ATOM 2235 C C . SER A 1 285 ? 24.876 83.318 -16.876 1.00 43.88 285 SER A C 1
ATOM 2237 O O . SER A 1 285 ? 24.749 83.382 -18.088 1.00 43.88 285 SER A O 1
ATOM 2239 N N . PHE A 1 286 ? 24.491 84.313 -16.074 1.00 40.22 286 PHE A N 1
ATOM 2240 C CA . PHE A 1 286 ? 24.253 85.677 -16.566 1.00 40.22 286 PHE A CA 1
ATOM 2241 C C . PHE A 1 286 ? 24.274 86.673 -15.391 1.00 40.22 286 PHE A C 1
ATOM 2243 O O . PHE A 1 286 ? 23.239 86.967 -14.811 1.00 40.22 286 PHE A O 1
ATOM 2250 N N . LEU A 1 287 ? 25.476 87.092 -14.970 1.00 37.19 287 LEU A N 1
ATOM 2251 C CA . LEU A 1 287 ? 25.890 88.491 -14.738 1.00 37.19 287 LEU A CA 1
ATOM 2252 C C . LEU A 1 287 ? 27.288 88.536 -14.076 1.00 37.19 287 LEU A C 1
ATOM 2254 O O . LEU A 1 287 ? 27.469 88.157 -12.926 1.00 37.19 287 LEU A O 1
ATOM 2258 N N . SER A 1 288 ? 28.258 88.972 -14.879 1.00 34.09 288 SER A N 1
ATOM 2259 C CA . SER A 1 288 ? 29.407 89.850 -14.602 1.00 34.09 288 SER A CA 1
ATOM 2260 C C . SER A 1 288 ? 30.167 89.812 -13.252 1.00 34.09 288 SER A C 1
ATOM 2262 O O . SER A 1 288 ? 29.667 90.190 -12.203 1.00 34.09 288 SER A O 1
ATOM 2264 N N . SER A 1 289 ? 31.455 89.466 -13.387 1.00 34.31 289 SER A N 1
ATOM 2265 C CA . SER A 1 289 ? 32.684 89.832 -12.634 1.00 34.31 289 SER A CA 1
ATOM 2266 C C . SER A 1 289 ? 32.739 91.267 -12.031 1.00 34.31 289 SER A C 1
ATOM 2268 O O . SER A 1 289 ? 31.965 92.109 -12.478 1.00 34.31 289 SER A O 1
ATOM 2270 N N . PRO A 1 290 ? 33.800 91.688 -11.293 1.00 48.88 290 PRO A N 1
ATOM 2271 C CA . PRO A 1 290 ? 34.485 91.143 -10.105 1.00 48.88 290 PRO A CA 1
ATOM 2272 C C . PRO A 1 290 ? 34.596 92.185 -8.950 1.00 48.88 290 PRO A C 1
ATOM 2274 O O . PRO A 1 290 ? 34.298 93.358 -9.143 1.00 48.88 290 PRO A O 1
ATOM 2277 N N . LYS A 1 291 ? 35.183 91.758 -7.815 1.00 27.98 291 LYS A N 1
ATOM 2278 C CA . LYS A 1 291 ? 36.003 92.510 -6.822 1.00 27.98 291 LYS A CA 1
ATOM 2279 C C . LYS A 1 291 ? 35.484 92.564 -5.378 1.00 27.98 291 LYS A C 1
ATOM 2281 O O . LYS A 1 291 ? 34.445 93.136 -5.102 1.00 27.98 291 LYS A O 1
ATOM 2286 N N . TYR A 1 292 ? 36.365 92.042 -4.517 1.00 28.73 292 TYR A N 1
ATOM 2287 C CA . TYR A 1 292 ? 36.819 92.502 -3.198 1.00 28.73 292 TYR A CA 1
ATOM 2288 C C . TYR A 1 292 ? 35.819 92.981 -2.136 1.00 28.73 292 TYR A C 1
ATOM 2290 O O . TYR A 1 292 ? 34.948 93.805 -2.375 1.00 28.73 292 TYR A O 1
ATOM 2298 N N . LEU A 1 293 ? 36.207 92.619 -0.907 1.00 31.97 293 LEU A N 1
ATOM 2299 C CA . LEU A 1 293 ? 36.064 93.368 0.344 1.00 31.97 293 LEU A CA 1
ATOM 2300 C C . LEU A 1 293 ? 34.975 92.867 1.307 1.00 31.97 293 LEU A C 1
ATOM 2302 O O . LEU A 1 293 ? 33.833 93.292 1.252 1.00 31.97 293 LEU A O 1
ATOM 2306 N N . GLY A 1 294 ? 35.429 92.071 2.279 1.00 27.12 294 GLY A N 1
ATOM 2307 C CA . GLY A 1 294 ? 35.261 92.396 3.696 1.00 27.12 294 GLY A CA 1
ATOM 2308 C C . GLY A 1 294 ? 33.915 92.111 4.369 1.00 27.12 294 GLY A C 1
ATOM 2309 O O . GLY A 1 294 ? 32.848 92.341 3.820 1.00 27.12 294 GLY A O 1
ATOM 2310 N N . LYS A 1 295 ? 34.044 91.752 5.652 1.00 27.61 295 LYS A N 1
ATOM 2311 C CA . LYS A 1 295 ? 33.025 91.712 6.713 1.00 27.61 295 LYS A CA 1
ATOM 2312 C C . LYS A 1 295 ? 32.094 90.490 6.778 1.00 27.61 295 LYS A C 1
ATOM 2314 O O . LYS A 1 295 ? 31.020 90.449 6.198 1.00 27.61 295 LYS A O 1
ATOM 2319 N N . SER A 1 296 ? 32.456 89.587 7.692 1.00 29.09 296 SER A N 1
ATOM 2320 C CA . SER A 1 296 ? 31.569 89.158 8.793 1.00 29.09 296 SER A CA 1
ATOM 2321 C C . SER A 1 296 ? 30.875 90.367 9.466 1.00 29.09 296 SER A C 1
ATOM 2323 O O . SER A 1 296 ? 31.456 91.456 9.395 1.00 29.09 296 SER A O 1
ATOM 2325 N N . PRO A 1 297 ? 29.770 90.241 10.238 1.00 41.72 297 PRO A N 1
ATOM 2326 C CA . PRO A 1 297 ? 29.129 89.017 10.752 1.00 41.72 297 PRO A CA 1
ATOM 2327 C C . PRO A 1 297 ? 27.566 89.077 10.807 1.00 41.72 297 PRO A C 1
ATOM 2329 O O . PRO A 1 297 ? 26.955 90.070 10.428 1.00 41.72 297 PRO A O 1
ATOM 2332 N N . ILE A 1 298 ? 26.973 88.062 11.456 1.00 29.66 298 ILE A N 1
ATOM 2333 C CA . ILE A 1 298 ? 25.913 88.199 12.486 1.00 29.66 298 ILE A CA 1
ATOM 2334 C C . ILE A 1 298 ? 24.425 88.169 12.048 1.00 29.66 298 ILE A C 1
ATOM 2336 O O . ILE A 1 298 ? 23.953 88.997 11.276 1.00 29.66 298 ILE A O 1
ATOM 2340 N N . ASN A 1 299 ? 23.718 87.245 12.723 1.00 28.03 299 ASN A N 1
ATOM 2341 C CA . ASN A 1 299 ? 22.279 87.148 13.028 1.00 28.03 299 ASN A CA 1
ATOM 2342 C C . ASN A 1 299 ? 21.362 86.575 11.927 1.00 28.03 299 ASN A C 1
ATOM 2344 O O . ASN A 1 299 ? 21.472 86.938 10.768 1.00 28.03 299 ASN A O 1
ATOM 2348 N N . GLU A 1 300 ? 20.425 85.664 12.198 1.00 32.16 300 GLU A N 1
ATOM 2349 C CA . GLU A 1 300 ? 19.758 85.334 13.462 1.00 32.16 300 GLU A CA 1
ATOM 2350 C C . GLU A 1 300 ? 19.104 83.939 13.379 1.00 32.16 300 GLU A C 1
ATOM 2352 O O . GLU A 1 300 ? 18.767 83.453 12.300 1.00 32.16 300 GLU A O 1
ATOM 2357 N N . PHE A 1 301 ? 18.986 83.309 14.544 1.00 28.22 301 PHE A N 1
ATOM 2358 C CA . PHE A 1 301 ? 18.436 81.985 14.831 1.00 28.22 301 PHE A CA 1
ATOM 2359 C C . PHE A 1 301 ? 16.926 81.884 14.541 1.00 28.22 301 PHE A C 1
ATOM 2361 O O . PHE A 1 301 ? 16.203 82.822 14.852 1.00 28.22 301 PHE A O 1
ATOM 2368 N N . ASP A 1 302 ? 16.443 80.714 14.095 1.00 31.50 302 ASP A N 1
ATOM 2369 C CA . ASP A 1 302 ? 15.558 79.902 14.952 1.00 31.50 302 ASP A CA 1
ATOM 2370 C C . ASP A 1 302 ? 15.498 78.418 14.528 1.00 31.50 302 ASP A C 1
ATOM 2372 O O . ASP A 1 302 ? 15.638 78.066 13.355 1.00 31.50 302 ASP A O 1
ATOM 2376 N N . GLU A 1 303 ? 15.366 77.551 15.530 1.00 31.30 303 GLU A N 1
ATOM 2377 C CA . GLU A 1 303 ? 15.752 76.137 15.564 1.00 31.30 303 GLU A CA 1
ATOM 2378 C C . GLU A 1 303 ? 14.750 75.151 14.935 1.00 31.30 303 GLU A C 1
ATOM 2380 O O . GLU A 1 303 ? 13.540 75.215 15.142 1.00 31.30 303 GLU A O 1
ATOM 2385 N N . GLY A 1 304 ? 15.280 74.113 14.272 1.00 29.31 304 GLY A N 1
ATOM 2386 C CA . GLY A 1 304 ? 14.483 72.955 13.861 1.00 29.31 304 GLY A CA 1
ATOM 2387 C C . GLY A 1 304 ? 15.264 71.840 13.159 1.00 29.31 304 GLY A C 1
ATOM 2388 O O . GLY A 1 304 ? 15.047 71.604 11.981 1.00 29.31 304 GLY A O 1
ATOM 2389 N N . ARG A 1 305 ? 16.150 71.141 13.888 1.00 33.06 305 ARG A N 1
ATOM 2390 C CA . ARG A 1 305 ? 16.733 69.810 13.570 1.00 33.06 305 ARG A CA 1
ATOM 2391 C C . ARG A 1 305 ? 17.134 69.528 12.106 1.00 33.06 305 ARG A C 1
ATOM 2393 O O . ARG A 1 305 ? 16.357 68.931 11.366 1.00 33.06 305 ARG A O 1
ATOM 2400 N N . THR A 1 306 ? 18.420 69.690 11.779 1.00 34.78 306 THR A N 1
ATOM 2401 C CA . THR A 1 306 ? 19.064 68.810 10.781 1.00 34.78 306 THR A CA 1
ATOM 2402 C C . THR A 1 306 ? 20.578 68.713 10.981 1.00 34.78 306 THR A C 1
ATOM 2404 O O . THR A 1 306 ? 21.244 69.720 11.170 1.00 34.78 306 THR A O 1
ATOM 2407 N N . SER A 1 307 ? 21.061 67.467 10.995 1.00 43.56 307 SER A N 1
ATOM 2408 C CA . SER A 1 307 ? 22.422 66.965 10.735 1.00 43.56 307 SER A CA 1
ATOM 2409 C C . SER A 1 307 ? 23.581 67.970 10.658 1.00 43.56 307 SER A C 1
ATOM 2411 O O . SER A 1 307 ? 23.649 68.771 9.736 1.00 43.56 307 SER A O 1
ATOM 2413 N N . SER A 1 308 ? 24.542 67.793 11.563 1.00 42.97 308 SER A N 1
ATOM 2414 C CA . SER A 1 308 ? 25.909 68.321 11.568 1.00 42.97 308 SER A CA 1
ATOM 2415 C C . SER A 1 308 ? 26.478 68.659 10.179 1.00 42.97 308 SER A C 1
ATOM 2417 O O . SER A 1 308 ? 26.820 67.758 9.411 1.00 42.97 308 SER A O 1
ATOM 2419 N N . ASP A 1 309 ? 26.634 69.950 9.887 1.00 50.91 309 ASP A N 1
ATOM 2420 C CA . ASP A 1 309 ? 27.400 70.438 8.739 1.00 50.91 309 ASP A CA 1
ATOM 2421 C C . ASP A 1 309 ? 28.887 70.107 8.945 1.00 50.91 309 ASP A C 1
ATOM 2423 O O . ASP A 1 309 ? 29.591 70.746 9.728 1.00 50.91 309 ASP A O 1
ATOM 2427 N N . LEU A 1 310 ? 29.370 69.063 8.269 1.00 62.19 310 LEU A N 1
ATOM 2428 C CA . LEU A 1 310 ? 30.792 68.726 8.235 1.00 62.19 310 LEU A CA 1
ATOM 2429 C C . LEU A 1 310 ? 31.493 69.611 7.193 1.00 62.19 310 LEU A C 1
ATOM 2431 O O . LEU A 1 310 ? 31.081 69.606 6.029 1.00 62.19 310 LEU A O 1
ATOM 2435 N N . PRO A 1 311 ? 32.566 70.335 7.554 1.00 69.69 311 PRO A N 1
ATOM 2436 C CA . PRO A 1 311 ? 33.362 71.048 6.568 1.00 69.69 311 PRO A CA 1
ATOM 2437 C C . PRO A 1 311 ? 34.008 70.045 5.603 1.00 69.69 311 PRO A C 1
ATOM 2439 O O . PRO A 1 311 ? 34.704 69.115 6.012 1.00 69.69 311 PRO A O 1
ATOM 2442 N N . LEU A 1 312 ? 33.763 70.231 4.306 1.00 69.00 312 LEU A N 1
ATOM 2443 C CA . LEU A 1 312 ? 34.444 69.494 3.246 1.00 69.00 312 LEU A CA 1
ATOM 2444 C C . LEU A 1 312 ? 35.785 70.177 2.967 1.00 69.00 312 LEU A C 1
ATOM 2446 O O . LEU A 1 312 ? 35.815 71.335 2.554 1.00 69.00 312 LEU A O 1
ATOM 2450 N N . PHE A 1 313 ? 36.884 69.456 3.179 1.00 78.31 313 PHE A N 1
ATOM 2451 C CA . PHE A 1 313 ? 38.223 69.913 2.819 1.00 78.31 313 PHE A CA 1
ATOM 2452 C C . PHE A 1 313 ? 38.661 69.281 1.503 1.00 78.31 313 PHE A C 1
ATOM 2454 O O . PHE A 1 313 ? 38.451 68.089 1.272 1.00 78.31 313 PHE A O 1
ATOM 2461 N N . ASP A 1 314 ? 39.291 70.085 0.653 1.00 78.19 314 ASP A N 1
ATOM 2462 C CA . ASP A 1 314 ? 39.883 69.599 -0.586 1.00 78.19 314 ASP A CA 1
ATOM 2463 C C . ASP A 1 314 ? 41.100 68.715 -0.277 1.00 78.19 314 ASP A C 1
ATOM 2465 O O . ASP A 1 314 ? 41.874 68.995 0.645 1.00 78.19 314 ASP A O 1
ATOM 2469 N N . LEU A 1 315 ? 41.307 67.653 -1.061 1.00 80.69 315 LEU A N 1
ATOM 2470 C CA . LEU A 1 315 ? 42.409 66.708 -0.831 1.00 80.69 315 LEU A CA 1
ATOM 2471 C C . LEU A 1 315 ? 43.780 67.400 -0.884 1.00 80.69 315 LEU A C 1
ATOM 2473 O O . LEU A 1 315 ? 44.695 67.007 -0.167 1.00 80.69 315 LEU A O 1
ATOM 2477 N N . SER A 1 316 ? 43.911 68.458 -1.688 1.00 80.56 316 SER A N 1
ATOM 2478 C CA . SER A 1 316 ? 45.117 69.287 -1.767 1.00 80.56 316 SER A CA 1
ATOM 2479 C C . SER A 1 316 ? 45.411 70.026 -0.458 1.00 80.56 316 SER A C 1
ATOM 2481 O O . SER A 1 316 ? 46.570 70.117 -0.062 1.00 80.56 316 SER A O 1
ATOM 2483 N N . ALA A 1 317 ? 44.380 70.497 0.249 1.00 81.19 317 ALA A N 1
ATOM 2484 C CA . ALA A 1 317 ? 44.529 71.131 1.555 1.00 81.19 317 ALA A CA 1
ATOM 2485 C C . ALA A 1 317 ? 44.928 70.108 2.629 1.00 81.19 317 ALA A C 1
ATOM 2487 O O . ALA A 1 317 ? 45.807 70.384 3.441 1.00 81.19 317 ALA A O 1
ATOM 2488 N N . ILE A 1 318 ? 44.344 68.904 2.595 1.00 84.06 318 ILE A N 1
ATOM 2489 C CA . ILE A 1 318 ? 44.704 67.805 3.508 1.00 84.06 318 ILE A CA 1
ATOM 2490 C C . ILE A 1 318 ? 46.144 67.340 3.253 1.00 84.06 318 ILE A C 1
ATOM 2492 O O . ILE A 1 318 ? 46.912 67.151 4.198 1.00 84.06 318 ILE A O 1
ATOM 2496 N N . ALA A 1 319 ? 46.534 67.197 1.984 1.00 84.94 319 ALA A N 1
ATOM 2497 C CA . ALA A 1 319 ? 47.898 66.857 1.604 1.00 84.94 319 ALA A CA 1
ATOM 2498 C C . ALA A 1 319 ? 48.875 67.936 2.084 1.00 84.94 319 ALA A C 1
ATOM 2500 O O . ALA A 1 319 ? 49.851 67.610 2.743 1.00 84.94 319 ALA A O 1
ATOM 2501 N N . ALA A 1 320 ? 48.593 69.222 1.863 1.00 84.50 320 ALA A N 1
ATOM 2502 C CA . ALA A 1 320 ? 49.451 70.297 2.360 1.00 84.50 320 ALA A CA 1
ATOM 2503 C C . ALA A 1 320 ? 49.570 70.292 3.898 1.00 84.50 320 ALA A C 1
ATOM 2505 O O . ALA A 1 320 ? 50.672 70.394 4.430 1.00 84.50 320 ALA A O 1
ATOM 2506 N N . ALA A 1 321 ? 48.460 70.111 4.620 1.00 83.50 321 ALA A N 1
ATOM 2507 C CA . ALA A 1 321 ? 48.442 70.123 6.085 1.00 83.50 321 ALA A CA 1
ATOM 2508 C C . ALA A 1 321 ? 49.168 68.924 6.724 1.00 83.50 321 ALA A C 1
ATOM 2510 O O . ALA A 1 321 ? 49.645 69.024 7.856 1.00 83.50 321 ALA A O 1
ATOM 2511 N N . THR A 1 322 ? 49.248 67.799 6.010 1.00 85.00 322 THR A N 1
ATOM 2512 C CA . THR A 1 322 ? 49.969 66.585 6.432 1.00 85.00 322 THR A CA 1
ATOM 2513 C C . THR A 1 322 ? 51.394 66.503 5.877 1.00 85.00 322 THR A C 1
ATOM 2515 O O . THR A 1 322 ? 52.077 65.511 6.134 1.00 85.00 322 THR A O 1
ATOM 2518 N N . ASP A 1 323 ? 51.860 67.525 5.148 1.00 84.25 323 ASP A N 1
ATOM 2519 C CA . ASP A 1 323 ? 53.108 67.500 4.370 1.00 84.25 323 ASP A CA 1
ATOM 2520 C C . ASP A 1 323 ? 53.170 66.284 3.429 1.00 84.25 323 ASP A C 1
ATOM 2522 O O . ASP A 1 323 ? 54.015 65.397 3.526 1.00 84.25 323 ASP A O 1
ATOM 2526 N N . ASN A 1 324 ? 52.157 66.205 2.570 1.00 89.25 324 ASN A N 1
ATOM 2527 C CA . ASN A 1 324 ? 51.890 65.142 1.613 1.00 89.25 324 ASN A CA 1
ATOM 2528 C C . ASN A 1 324 ? 51.920 63.733 2.237 1.00 89.25 324 ASN A C 1
ATOM 2530 O O . ASN A 1 324 ? 52.485 62.806 1.659 1.00 89.25 324 ASN A O 1
ATOM 2534 N N . PHE A 1 325 ? 51.299 63.581 3.414 1.00 88.81 325 PHE A N 1
ATOM 2535 C CA . PHE A 1 325 ? 51.244 62.330 4.185 1.00 88.81 325 PHE A CA 1
ATOM 2536 C C . PHE A 1 325 ? 52.622 61.779 4.597 1.00 88.81 325 PHE A C 1
ATOM 2538 O O . PHE A 1 325 ? 52.822 60.564 4.655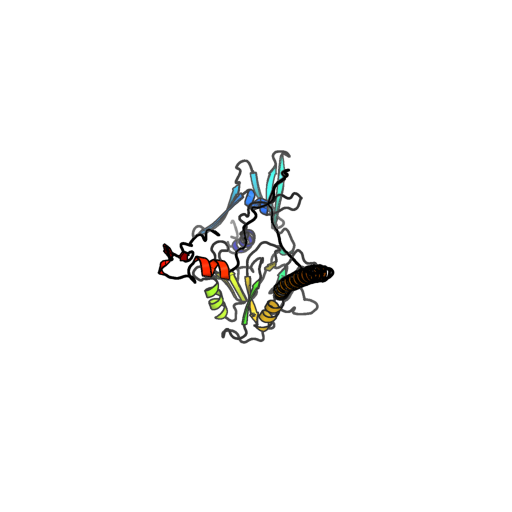 1.00 88.81 325 PHE A O 1
ATOM 2545 N N . SER A 1 326 ? 53.568 62.670 4.907 1.00 85.06 326 SER A N 1
ATOM 2546 C CA . SER A 1 326 ? 54.909 62.318 5.385 1.00 85.06 326 SER A CA 1
ATOM 2547 C C . SER A 1 326 ? 54.876 61.454 6.654 1.00 85.06 326 SER A C 1
ATOM 2549 O O . SER A 1 326 ? 54.155 61.755 7.610 1.00 85.06 326 SER A O 1
ATOM 2551 N N . ASP A 1 327 ? 55.717 60.414 6.711 1.00 86.94 327 ASP A N 1
ATOM 2552 C CA . ASP A 1 327 ? 55.843 59.526 7.878 1.00 86.94 327 ASP A CA 1
ATOM 2553 C C . ASP A 1 327 ? 56.278 60.272 9.150 1.00 86.94 327 ASP A C 1
ATOM 2555 O O . ASP A 1 327 ? 55.924 59.870 10.256 1.00 86.94 327 ASP A O 1
ATOM 2559 N N . ALA A 1 328 ? 56.963 61.415 9.019 1.00 86.19 328 ALA A N 1
ATOM 2560 C CA . ALA A 1 328 ? 57.311 62.272 10.158 1.00 86.19 328 ALA A CA 1
ATOM 2561 C C . ALA A 1 328 ? 56.073 62.868 10.864 1.00 86.19 328 ALA A C 1
ATOM 2563 O O . ALA A 1 328 ? 56.137 63.261 12.037 1.00 86.19 328 ALA A O 1
ATOM 2564 N N . ASN A 1 329 ? 54.941 62.929 10.156 1.00 85.69 329 ASN A N 1
ATOM 2565 C CA . ASN A 1 329 ? 53.655 63.375 10.674 1.00 85.69 329 ASN A CA 1
ATOM 2566 C C . ASN A 1 329 ? 52.732 62.220 11.069 1.00 85.69 329 ASN A C 1
ATOM 2568 O O . ASN A 1 329 ? 51.630 62.467 11.551 1.00 85.69 329 ASN A O 1
ATOM 2572 N N . LYS A 1 330 ? 53.160 60.965 10.930 1.00 89.94 330 LYS A N 1
ATOM 2573 C CA . LYS A 1 330 ? 52.346 59.803 11.279 1.00 89.94 330 LYS A CA 1
ATOM 2574 C C . LYS A 1 330 ? 52.384 59.546 12.785 1.00 89.94 330 LYS A C 1
ATOM 2576 O O . LYS A 1 330 ? 53.442 59.375 13.381 1.00 89.94 330 LYS A O 1
ATOM 2581 N N . LEU A 1 331 ? 51.209 59.523 13.404 1.00 88.44 331 LEU A N 1
ATOM 2582 C CA . LEU A 1 331 ? 51.027 59.225 14.827 1.00 88.44 331 LEU A CA 1
ATOM 2583 C C . LEU A 1 331 ? 50.882 57.720 15.084 1.00 88.44 331 LEU A C 1
ATOM 2585 O O . LEU A 1 331 ? 51.220 57.247 16.164 1.00 88.44 331 LEU A O 1
ATOM 2589 N N . GLY A 1 332 ? 50.392 56.966 14.098 1.00 87.94 332 GLY A N 1
ATOM 2590 C CA . GLY A 1 332 ? 50.253 55.516 14.188 1.00 87.94 332 GLY A CA 1
ATOM 2591 C C . GLY A 1 332 ? 49.493 54.914 13.010 1.00 87.94 33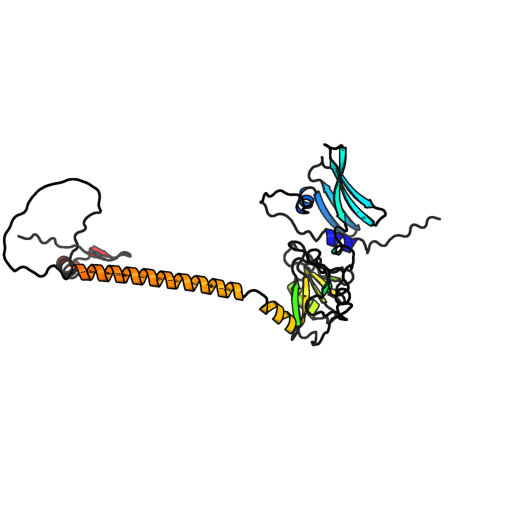2 GLY A C 1
ATOM 2592 O O . GLY A 1 332 ? 48.884 55.629 12.211 1.00 87.94 332 GLY A O 1
ATOM 2593 N N . GLU A 1 333 ? 49.532 53.588 12.911 1.00 92.00 333 GLU A N 1
ATOM 2594 C CA . GLU A 1 333 ? 48.801 52.799 11.917 1.00 92.00 333 GLU A CA 1
ATOM 2595 C C . GLU A 1 333 ? 48.241 51.527 12.551 1.00 92.00 333 GLU A C 1
ATOM 2597 O O . GLU A 1 333 ? 48.912 50.863 13.341 1.00 92.00 333 GLU A O 1
ATOM 2602 N N . GLY A 1 334 ? 47.002 51.192 12.198 1.00 88.38 334 GLY A N 1
ATOM 2603 C CA . GLY A 1 334 ? 46.341 49.955 12.601 1.00 88.38 334 GLY A CA 1
ATOM 2604 C C . GLY A 1 334 ? 45.306 49.516 11.566 1.00 88.38 334 GLY A C 1
ATOM 2605 O O . GLY A 1 334 ? 45.207 50.097 10.488 1.00 88.38 334 GLY A O 1
ATOM 2606 N N . GLY A 1 335 ? 44.484 48.517 11.902 1.00 82.81 335 GLY A N 1
ATOM 2607 C CA . GLY A 1 335 ? 43.502 47.921 10.977 1.00 82.81 335 GLY A CA 1
ATOM 2608 C C . GLY A 1 335 ? 42.425 48.871 10.424 1.00 82.81 335 GLY A C 1
ATOM 2609 O O . GLY A 1 335 ? 41.698 48.491 9.513 1.00 82.81 335 GLY A O 1
ATOM 2610 N N . PHE A 1 336 ? 42.335 50.099 10.941 1.00 79.94 336 PHE A N 1
ATOM 2611 C CA . PHE A 1 336 ? 41.392 51.135 10.505 1.00 79.94 336 PHE A CA 1
ATOM 2612 C C . PHE A 1 336 ? 42.061 52.305 9.754 1.00 79.94 336 PHE A C 1
ATOM 2614 O O . PHE A 1 336 ? 41.389 53.284 9.440 1.00 79.94 336 PHE A O 1
ATOM 2621 N N . GLY A 1 337 ? 43.361 52.210 9.444 1.00 87.56 337 GLY A N 1
ATOM 2622 C CA . GLY A 1 337 ? 44.109 53.203 8.665 1.00 87.56 337 GLY A CA 1
ATOM 2623 C C . GLY A 1 337 ? 45.243 53.889 9.433 1.00 87.56 337 GLY A C 1
ATOM 2624 O O . GLY A 1 337 ? 45.540 53.563 10.584 1.00 87.56 337 GLY A O 1
ATOM 2625 N N . SER A 1 338 ? 45.895 54.840 8.759 1.00 90.31 338 SER A N 1
ATOM 2626 C CA . SER A 1 338 ? 46.971 55.669 9.316 1.00 90.31 338 SER A CA 1
ATOM 2627 C C . SER A 1 338 ? 46.423 56.993 9.852 1.00 90.31 338 SER A C 1
ATOM 2629 O O . SER A 1 338 ? 45.571 57.617 9.220 1.00 90.31 338 SER A O 1
ATOM 2631 N N . VAL A 1 339 ? 46.936 57.442 10.998 1.00 90.25 339 VAL A N 1
ATOM 2632 C CA . VAL A 1 339 ? 46.572 58.721 11.627 1.00 90.25 339 VAL A CA 1
ATOM 2633 C C . VAL A 1 339 ? 47.761 59.672 11.544 1.00 90.25 339 VAL A C 1
ATOM 2635 O O . VAL A 1 339 ? 48.866 59.298 11.933 1.00 90.25 339 VAL A O 1
ATOM 2638 N N . TYR A 1 340 ? 47.536 60.901 11.075 1.00 90.44 340 TYR A N 1
ATOM 2639 C CA . TYR A 1 340 ? 48.571 61.928 10.926 1.00 90.44 340 TYR A CA 1
ATOM 2640 C C . TYR A 1 340 ? 48.275 63.148 11.805 1.00 90.44 340 TYR A C 1
ATOM 2642 O O . TYR A 1 340 ? 47.119 63.542 11.956 1.00 90.44 340 TYR A O 1
ATOM 2650 N N . LYS A 1 341 ? 49.320 63.773 12.360 1.00 87.88 341 LYS A N 1
ATOM 2651 C CA . LYS A 1 341 ? 49.240 65.134 12.899 1.00 87.88 341 LYS A CA 1
ATOM 2652 C C . LYS A 1 341 ? 49.199 66.123 11.735 1.00 87.88 341 LYS A C 1
ATOM 2654 O O . LYS A 1 341 ? 49.900 65.944 10.742 1.00 87.88 341 LYS A O 1
ATOM 2659 N N . VAL A 1 342 ? 48.396 67.170 11.876 1.00 84.50 342 VAL A N 1
ATOM 2660 C CA . VAL A 1 342 ? 48.328 68.281 10.920 1.00 84.50 342 VAL A CA 1
ATOM 2661 C C . VAL A 1 342 ? 48.831 69.553 11.583 1.00 84.50 342 VAL A C 1
ATOM 2663 O O . VAL A 1 342 ? 48.607 69.763 12.776 1.00 84.50 342 VAL A O 1
ATOM 2666 N N . ALA A 1 343 ? 49.516 70.402 10.823 1.00 74.94 343 ALA A N 1
ATOM 2667 C CA . ALA A 1 343 ? 49.852 71.743 11.282 1.00 74.94 343 ALA A CA 1
ATOM 2668 C C . ALA A 1 343 ? 48.644 72.668 11.059 1.00 74.94 343 ALA A C 1
ATOM 2670 O O . ALA A 1 343 ? 48.175 72.815 9.930 1.00 74.94 343 ALA A O 1
ATOM 2671 N N . CYS A 1 344 ? 48.130 73.294 12.120 1.00 63.81 344 CYS A N 1
ATOM 2672 C CA . CYS A 1 344 ? 47.151 74.370 11.977 1.00 63.81 344 CYS A CA 1
ATOM 2673 C C . CYS A 1 344 ? 47.854 75.590 11.374 1.00 63.81 344 CYS A C 1
ATOM 2675 O O . CYS A 1 344 ? 48.712 76.191 12.017 1.00 63.81 344 CYS A O 1
ATOM 2677 N N . LEU A 1 345 ? 47.507 75.942 10.137 1.00 55.25 345 LEU A N 1
ATOM 2678 C CA . LEU A 1 345 ? 47.956 77.185 9.519 1.00 55.25 345 LEU A CA 1
ATOM 2679 C C . LEU A 1 345 ? 47.146 78.338 10.127 1.00 55.25 345 LEU A C 1
ATOM 2681 O O . LEU A 1 345 ? 45.994 78.555 9.751 1.00 55.25 345 LEU A O 1
ATOM 2685 N N . GLU A 1 346 ? 47.725 79.061 11.086 1.00 37.47 346 GLU A N 1
ATOM 2686 C CA . GLU A 1 346 ? 47.223 80.384 11.461 1.00 37.47 346 GLU A CA 1
ATOM 2687 C C . GLU A 1 346 ? 47.439 81.321 10.270 1.00 37.47 346 GLU A C 1
ATOM 2689 O O . GLU A 1 346 ? 48.566 81.580 9.848 1.00 37.47 346 GLU A O 1
ATOM 2694 N N . VAL A 1 347 ? 46.340 81.783 9.681 1.00 42.56 347 VAL A N 1
ATOM 2695 C CA . VAL A 1 347 ? 46.378 82.801 8.633 1.00 42.56 347 VAL A CA 1
ATOM 2696 C C . VAL A 1 347 ? 46.635 84.139 9.325 1.00 42.56 3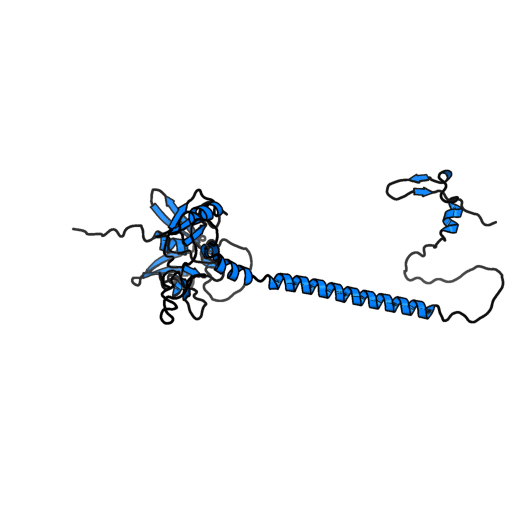47 VAL A C 1
ATOM 2698 O O . VAL A 1 347 ? 45.724 84.697 9.933 1.00 42.56 347 VAL A O 1
ATOM 2701 N N . SER A 1 348 ? 47.882 84.607 9.286 1.00 35.12 348 SER A N 1
ATOM 2702 C CA . SER A 1 348 ? 48.299 85.951 9.714 1.00 35.12 348 SER A CA 1
ATOM 2703 C C . SER A 1 348 ? 47.835 87.039 8.754 1.00 35.12 348 SER A C 1
ATOM 2705 O O . SER A 1 348 ? 47.998 86.808 7.530 1.00 35.12 348 SER A O 1
#

Organism: Salix viminalis (NCBI:txid40686)

InterPro domains:
  IPR000858 S-locus glycoprotein domain [PF00954] (43-131)
  IPR003609 PAN/Apple domain [PF08276] (149-217)
  IPR003609 PAN/Apple domain [PS50948] (149-232)
  IPR003609 PAN/Apple domain [SM00473] (152-231)
  IPR011009 Protein kinase-like domain superfamily [SSF56112] (303-345)

pLDDT: mean 72.18, std 23.49, range [21.72, 96.62]